Protein AF-Q080W9-F1 (afdb_monomer)

pLDDT: mean 74.71, std 29.45, range [20.45, 98.81]

Secondary structure (DSSP, 8-state):
----------PPPPP-TTSPPP-----------S--EEEEEEEEETTEEEEEEEEEEEETTEEEEEEEEEEE-SSS--EE--------------SPPHHHHHHHHHHHTS-HHHHHHHHHHHHTT--B-TTSPBPEEE-HHHHHHHTTTTTTTT-TTT--SS--GGG---GGGHHHHHHHHHHH-HHHHHHTEEETTTTEEGGGTTTTT-SSHHHHHHHHHH-HHHHHHHHHHHHHHTT-HHHHHHT-HHHHHHHHH-TTTTTTTHHHHHHHHHHHHHT-

Organism: Shewanella frigidimarina (strain NCIMB 400) (NCBI:txid318167)

Structure (mmCIF, N/CA/C/O backbone):
data_AF-Q080W9-F1
#
_entry.id   AF-Q080W9-F1
#
loop_
_atom_site.group_PDB
_atom_site.id
_atom_site.type_symbol
_atom_site.label_atom_id
_atom_site.label_alt_id
_atom_site.label_comp_id
_atom_site.label_asym_id
_atom_site.label_entity_id
_atom_site.label_seq_id
_atom_site.pdbx_PDB_ins_code
_atom_site.Cartn_x
_atom_site.Cartn_y
_atom_site.Cartn_z
_atom_site.occupancy
_atom_site.B_iso_or_equiv
_atom_site.auth_seq_id
_atom_site.auth_comp_id
_atom_site.auth_asym_id
_atom_site.auth_atom_id
_atom_site.pdbx_PDB_model_num
ATOM 1 N N . MET A 1 1 ? -20.114 45.597 -18.106 1.00 32.62 1 MET A N 1
ATOM 2 C CA . MET A 1 1 ? -19.121 44.917 -18.958 1.00 32.62 1 MET A CA 1
ATOM 3 C C . MET A 1 1 ? -17.751 45.400 -18.507 1.00 32.62 1 MET A C 1
ATOM 5 O O . MET A 1 1 ? -17.421 46.542 -18.768 1.00 32.62 1 MET A O 1
ATOM 9 N N . PHE A 1 2 ? -17.022 44.593 -17.737 1.00 20.45 2 PHE A N 1
ATOM 10 C CA . PHE A 1 2 ? -15.624 44.852 -17.384 1.00 20.45 2 PHE A CA 1
ATOM 11 C C . PHE A 1 2 ? -14.881 43.530 -17.542 1.00 20.45 2 PHE A C 1
ATOM 13 O O . PHE A 1 2 ? -15.225 42.544 -16.893 1.00 20.45 2 PHE A O 1
ATOM 20 N N . PHE A 1 3 ? -13.926 43.510 -18.466 1.00 22.70 3 PHE A N 1
ATOM 21 C CA . PHE A 1 3 ? -12.964 42.429 -18.626 1.00 22.70 3 PHE A CA 1
ATOM 22 C C . PHE A 1 3 ? -11.749 42.753 -17.758 1.00 22.70 3 PHE A C 1
ATOM 24 O O . PHE A 1 3 ? -11.217 43.856 -17.844 1.00 22.70 3 PHE A O 1
ATOM 31 N N . PHE A 1 4 ? -11.296 41.790 -16.962 1.00 22.86 4 PHE A N 1
ATOM 32 C CA . PHE A 1 4 ? -9.958 41.807 -16.377 1.00 22.86 4 PHE A CA 1
ATOM 33 C C . PHE A 1 4 ? -9.183 40.628 -16.963 1.00 22.86 4 PHE A C 1
ATOM 35 O O . PHE A 1 4 ? -9.613 39.481 -16.845 1.00 22.86 4 PHE A O 1
ATOM 42 N N . ALA A 1 5 ? -8.072 40.925 -17.635 1.00 27.02 5 ALA A N 1
ATOM 43 C CA . ALA A 1 5 ? -7.116 39.937 -18.114 1.00 27.02 5 ALA A CA 1
ATOM 44 C C . ALA A 1 5 ? -6.076 39.671 -17.017 1.00 27.02 5 ALA A C 1
ATOM 46 O O . ALA A 1 5 ? -5.536 40.608 -16.428 1.00 27.02 5 ALA A O 1
ATOM 47 N N . LEU A 1 6 ? -5.798 38.397 -16.744 1.00 27.08 6 LEU A N 1
ATOM 48 C CA . LEU A 1 6 ? -4.687 37.980 -15.896 1.00 27.08 6 LEU A CA 1
ATOM 49 C C . LEU A 1 6 ? -3.407 38.026 -16.743 1.00 27.08 6 LEU A C 1
ATOM 51 O O . LEU A 1 6 ? -3.250 37.226 -17.663 1.00 27.08 6 LEU A O 1
ATOM 55 N N . PHE A 1 7 ? -2.505 38.963 -16.455 1.00 26.45 7 PHE A N 1
ATOM 56 C CA . PHE A 1 7 ? -1.163 38.965 -17.037 1.00 26.45 7 PHE A CA 1
ATOM 57 C C . PHE A 1 7 ? -0.255 38.069 -16.193 1.00 26.45 7 PHE A C 1
ATOM 59 O O . PHE A 1 7 ? 0.025 38.376 -15.036 1.00 26.45 7 PHE A O 1
ATOM 66 N N . VAL A 1 8 ? 0.213 36.964 -16.772 1.00 30.38 8 VAL A N 1
ATOM 67 C CA . VAL A 1 8 ? 1.325 36.186 -16.213 1.00 30.38 8 VAL A CA 1
ATOM 68 C C . VAL A 1 8 ? 2.610 36.904 -16.615 1.00 30.38 8 VAL A C 1
ATOM 70 O O . VAL A 1 8 ? 2.965 36.932 -17.792 1.00 30.38 8 VAL A O 1
ATOM 73 N N . ILE A 1 9 ? 3.281 37.542 -15.657 1.00 27.34 9 ILE A N 1
ATOM 74 C CA . ILE A 1 9 ? 4.570 38.197 -15.899 1.00 27.34 9 ILE A CA 1
ATOM 75 C C . ILE A 1 9 ? 5.667 37.155 -15.684 1.00 27.34 9 ILE A C 1
ATOM 77 O O . ILE A 1 9 ? 5.987 36.814 -14.548 1.00 27.34 9 ILE A O 1
ATOM 81 N N . PHE A 1 10 ? 6.264 36.670 -16.770 1.00 30.05 10 PHE A N 1
ATOM 82 C CA . PHE A 1 10 ? 7.508 35.909 -16.705 1.00 30.05 10 PHE A CA 1
ATOM 83 C C . PHE A 1 10 ? 8.660 36.889 -16.488 1.00 30.05 10 PHE A C 1
ATOM 85 O O . PHE A 1 10 ? 8.965 37.694 -17.369 1.00 30.05 10 PHE A O 1
ATOM 92 N N . ARG A 1 11 ? 9.296 36.853 -15.314 1.00 26.61 11 ARG A N 1
ATOM 93 C CA . ARG A 1 11 ? 10.584 37.526 -15.126 1.00 26.61 11 ARG A CA 1
ATOM 94 C C . ARG A 1 11 ? 11.696 36.533 -15.460 1.00 26.61 11 ARG A C 1
ATOM 96 O O . ARG A 1 11 ? 11.784 35.514 -14.781 1.00 26.61 11 ARG A O 1
ATOM 103 N N . PRO A 1 12 ? 12.538 36.791 -16.472 1.00 29.45 12 PRO A N 1
ATOM 104 C CA . PRO A 1 12 ? 13.768 36.033 -16.621 1.00 29.45 12 PRO A CA 1
ATOM 105 C C . PRO A 1 12 ? 14.683 36.371 -15.437 1.00 29.45 12 PRO A C 1
ATOM 107 O O . PRO A 1 12 ? 15.045 37.534 -15.244 1.00 29.45 12 PRO A O 1
ATOM 110 N N . SER A 1 13 ? 15.039 35.373 -14.628 1.00 29.94 13 SER A N 1
ATOM 111 C CA . SER A 1 13 ? 16.185 35.504 -13.725 1.00 29.94 13 SER A CA 1
ATOM 112 C C . SER A 1 13 ? 17.468 35.543 -14.562 1.00 29.94 13 SER A C 1
ATOM 114 O O . SER A 1 13 ? 17.562 34.808 -15.550 1.00 29.94 13 SER A O 1
ATOM 116 N N . PRO A 1 14 ? 18.451 36.393 -14.215 1.00 30.56 14 PRO A N 1
ATOM 117 C CA . PRO A 1 14 ? 19.734 36.405 -14.897 1.00 30.56 14 PRO A CA 1
ATOM 118 C C . PRO A 1 14 ? 20.411 35.041 -14.737 1.00 30.56 14 PRO A C 1
ATOM 120 O O . PRO A 1 14 ? 20.492 34.484 -13.644 1.00 30.56 14 PRO A O 1
ATOM 123 N N . VAL A 1 15 ? 20.841 34.514 -15.878 1.00 38.56 15 VAL A N 1
ATOM 124 C CA . VAL A 1 15 ? 21.474 33.212 -16.062 1.00 38.56 15 VAL A CA 1
ATOM 125 C C . VAL A 1 15 ? 22.702 33.093 -15.157 1.00 38.56 15 VAL A C 1
ATOM 127 O O . VAL A 1 15 ? 23.668 33.833 -15.321 1.00 38.56 15 VAL A O 1
ATOM 130 N N . ILE A 1 16 ? 22.673 32.134 -14.234 1.00 31.70 16 ILE A N 1
ATOM 131 C CA . ILE A 1 16 ? 23.880 31.506 -13.700 1.00 31.70 16 ILE A CA 1
ATOM 132 C C . ILE A 1 16 ? 23.824 30.065 -14.207 1.00 31.70 16 ILE A C 1
ATOM 134 O O . ILE A 1 16 ? 22.902 29.317 -13.887 1.00 31.70 16 ILE A O 1
ATOM 138 N N . GLU A 1 17 ? 24.757 29.718 -15.090 1.00 37.22 17 GLU A N 1
ATOM 139 C CA . GLU A 1 17 ? 24.873 28.397 -15.704 1.00 37.22 17 GLU A CA 1
ATOM 140 C C . GLU A 1 17 ? 25.161 27.342 -14.625 1.00 37.22 17 GLU A C 1
ATOM 142 O O . GLU A 1 17 ? 26.288 27.241 -14.147 1.00 37.22 17 GLU A O 1
ATOM 147 N N . SER A 1 18 ? 24.139 26.594 -14.191 1.00 33.53 18 SER A N 1
ATOM 148 C CA . SER A 1 18 ? 24.253 25.201 -13.690 1.00 33.53 18 SER A CA 1
ATOM 149 C C . SER A 1 18 ? 22.956 24.581 -13.139 1.00 33.53 18 SER A C 1
ATOM 151 O O . SER A 1 18 ? 22.986 23.407 -12.781 1.00 33.53 18 SER A O 1
ATOM 153 N N . GLU A 1 19 ? 21.801 25.259 -13.136 1.00 28.78 19 GLU A N 1
ATOM 154 C CA . GLU A 1 19 ? 20.529 24.640 -12.709 1.00 28.78 19 GLU A CA 1
ATOM 155 C C . GLU A 1 19 ? 19.414 24.735 -13.770 1.00 28.78 19 GLU A C 1
ATOM 157 O O . GLU A 1 19 ? 19.353 25.719 -14.514 1.00 28.78 19 GLU A O 1
ATOM 162 N N . PRO A 1 20 ? 18.515 23.730 -13.877 1.00 29.44 20 PRO A N 1
ATOM 163 C CA . PRO A 1 20 ? 17.347 23.819 -14.749 1.00 29.44 20 PRO A CA 1
ATOM 164 C C . PRO A 1 20 ? 16.387 24.928 -14.270 1.00 29.44 20 PRO A C 1
ATOM 166 O O . PRO A 1 20 ? 16.269 25.165 -13.068 1.00 29.44 20 PRO A O 1
ATOM 169 N N . PRO A 1 21 ? 15.666 25.607 -15.183 1.00 31.03 21 PRO A N 1
ATOM 170 C CA . PRO A 1 21 ? 14.831 26.753 -14.834 1.00 31.03 21 PRO A CA 1
ATOM 171 C C . PRO A 1 21 ? 13.683 26.355 -13.896 1.00 31.03 21 PRO A C 1
ATOM 173 O O . PRO A 1 21 ? 12.840 25.524 -14.237 1.00 31.03 21 PRO A O 1
ATOM 176 N N . PHE A 1 22 ? 13.629 26.992 -12.727 1.00 29.52 22 PHE A N 1
ATOM 177 C CA . PHE A 1 22 ? 12.528 26.881 -11.773 1.00 29.52 22 PHE A CA 1
ATOM 178 C C . PHE A 1 22 ? 11.423 27.887 -12.142 1.00 29.52 22 PHE A C 1
ATOM 180 O O . PHE A 1 22 ? 11.700 29.069 -12.345 1.00 29.52 22 PHE A O 1
ATOM 187 N N . ILE A 1 23 ? 10.170 27.433 -12.246 1.00 31.73 23 ILE A N 1
ATOM 188 C CA . ILE A 1 23 ? 9.005 28.297 -12.502 1.00 31.73 23 ILE A CA 1
ATOM 189 C C . ILE A 1 23 ? 8.258 28.482 -11.182 1.00 31.73 23 ILE A C 1
ATOM 191 O O . ILE A 1 23 ? 7.648 27.542 -10.676 1.00 31.73 23 ILE A O 1
ATOM 195 N N . GLU A 1 24 ? 8.285 29.695 -10.634 1.00 28.34 24 GLU A N 1
ATOM 196 C CA . GLU A 1 24 ? 7.519 30.048 -9.439 1.00 28.34 24 GLU A CA 1
ATOM 197 C C . GLU A 1 24 ? 6.148 30.623 -9.846 1.00 28.34 24 GLU A C 1
ATOM 199 O O . GLU A 1 24 ? 6.057 31.621 -10.562 1.00 28.34 24 GLU A O 1
ATOM 204 N N . LEU A 1 25 ? 5.063 29.968 -9.422 1.00 29.70 25 LEU A N 1
ATOM 205 C CA . LEU A 1 25 ? 3.678 30.390 -9.662 1.00 29.70 25 LEU A CA 1
ATOM 206 C C . LEU A 1 25 ? 3.105 30.980 -8.368 1.00 29.70 25 LEU A C 1
ATOM 208 O O . LEU A 1 25 ? 2.808 30.236 -7.437 1.00 29.70 25 LEU A O 1
ATOM 212 N N . SER A 1 26 ? 2.898 32.300 -8.310 1.00 26.34 26 SER A N 1
ATOM 213 C CA . SER A 1 26 ? 2.108 32.923 -7.238 1.00 26.34 26 SER A CA 1
ATOM 214 C C . SER A 1 26 ? 0.674 33.179 -7.717 1.00 26.34 26 SER A C 1
ATOM 216 O O . SER A 1 26 ? 0.442 33.685 -8.816 1.00 26.34 26 SER A O 1
ATOM 218 N N . MET A 1 27 ? -0.317 32.787 -6.910 1.00 31.02 27 MET A N 1
ATOM 219 C CA . MET A 1 27 ? -1.739 32.979 -7.209 1.00 31.02 27 MET A CA 1
ATOM 220 C C . MET A 1 27 ? -2.378 33.879 -6.148 1.00 31.02 27 MET A C 1
ATOM 222 O O . MET A 1 27 ? -2.398 33.533 -4.971 1.00 31.02 27 MET A O 1
ATOM 226 N N . ALA A 1 28 ? -2.965 35.002 -6.567 1.00 25.62 28 ALA A N 1
ATOM 227 C CA . ALA A 1 28 ? -3.924 35.757 -5.762 1.00 25.62 28 ALA A CA 1
ATOM 228 C C . ALA 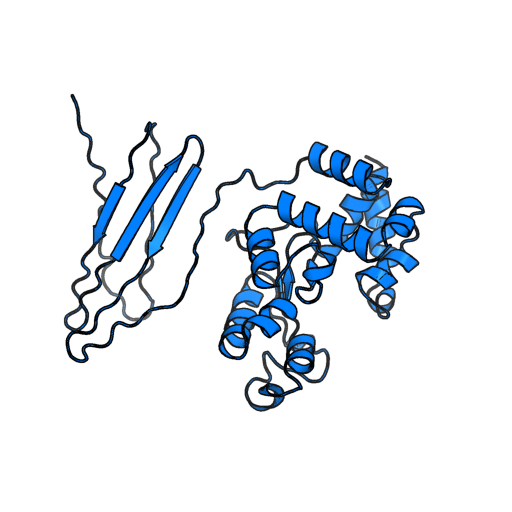A 1 28 ? -5.343 35.379 -6.219 1.00 25.62 28 ALA A C 1
ATOM 230 O O . ALA A 1 28 ? -5.730 35.649 -7.357 1.00 25.62 28 ALA A O 1
ATOM 231 N N . ALA A 1 29 ? -6.112 34.707 -5.360 1.00 29.33 29 ALA A N 1
ATOM 232 C CA . ALA A 1 29 ? -7.440 34.208 -5.707 1.00 29.33 29 ALA A CA 1
ATOM 233 C C . ALA A 1 29 ? -8.523 35.277 -5.487 1.00 29.33 29 ALA A C 1
ATOM 235 O O . ALA A 1 29 ? -8.700 35.764 -4.375 1.00 29.33 29 ALA A O 1
ATOM 236 N N . ASN A 1 30 ? -9.311 35.581 -6.523 1.00 28.72 30 ASN A N 1
ATOM 237 C CA . ASN A 1 30 ? -10.618 36.223 -6.371 1.00 28.72 30 ASN A CA 1
ATOM 238 C C . ASN A 1 30 ? -11.660 35.579 -7.305 1.00 28.72 30 ASN A C 1
ATOM 240 O O . ASN A 1 30 ? -11.352 35.155 -8.417 1.00 28.72 30 ASN A O 1
ATOM 244 N N . LYS A 1 31 ? -12.892 35.456 -6.789 1.00 31.83 31 LYS A N 1
ATOM 245 C CA . LYS A 1 31 ? -14.015 34.639 -7.298 1.00 31.83 31 LYS A CA 1
ATOM 246 C C . LYS A 1 31 ? -14.262 34.759 -8.813 1.00 31.83 31 LYS A C 1
ATOM 248 O O . LYS A 1 31 ? -14.654 35.819 -9.291 1.00 31.83 31 LYS A O 1
ATOM 253 N N . LEU A 1 32 ? -14.220 33.627 -9.524 1.00 32.16 32 LEU A N 1
ATOM 254 C CA . LEU A 1 32 ? -14.713 33.477 -10.901 1.00 32.16 32 LEU A CA 1
ATOM 255 C C . LEU A 1 32 ? -15.780 32.371 -10.993 1.00 32.16 32 LEU A C 1
ATOM 257 O O . LEU A 1 32 ? -15.648 31.298 -10.405 1.00 32.16 32 LEU A O 1
ATOM 261 N N . LYS A 1 33 ? -16.856 32.630 -11.750 1.00 32.19 33 LYS A N 1
ATOM 262 C CA . LYS A 1 33 ? -17.873 31.643 -12.154 1.00 32.19 33 LYS A CA 1
ATOM 263 C C . LYS A 1 33 ? -17.671 31.327 -13.641 1.00 32.19 33 LYS A C 1
ATOM 265 O O . LYS A 1 33 ? -17.975 32.175 -14.465 1.00 32.19 33 LYS A O 1
ATOM 270 N N . ARG A 1 34 ? -17.237 30.090 -13.925 1.00 35.59 34 ARG A N 1
ATOM 271 C CA . ARG A 1 34 ? -17.163 29.413 -15.241 1.00 35.59 34 ARG A CA 1
ATOM 272 C C . ARG A 1 34 ? -16.439 30.185 -16.357 1.00 35.59 34 ARG A C 1
ATOM 274 O O . ARG A 1 34 ? -17.067 30.956 -17.070 1.00 35.59 34 ARG A O 1
ATOM 281 N N . SER A 1 35 ? -15.180 29.818 -16.597 1.00 32.94 35 SER A N 1
ATOM 282 C CA . SER A 1 35 ? -14.465 30.101 -17.850 1.00 32.94 35 SER A CA 1
ATOM 283 C C . SER A 1 35 ? -13.432 28.998 -18.102 1.00 32.94 35 SER A C 1
ATOM 285 O O . SER A 1 35 ? -12.759 28.584 -17.164 1.00 32.94 35 SER A O 1
ATOM 287 N N . VAL A 1 36 ? -13.299 28.526 -19.342 1.00 32.66 36 VAL A N 1
ATOM 288 C CA . VAL A 1 36 ? -12.120 27.769 -19.799 1.00 32.66 36 VAL A CA 1
ATOM 289 C C . VAL A 1 36 ? -11.107 28.805 -20.286 1.00 32.66 36 VAL A C 1
ATOM 291 O O . VAL A 1 36 ? -11.468 29.656 -21.097 1.00 32.66 36 VAL A O 1
ATOM 294 N N . LEU A 1 37 ? -9.874 28.776 -19.774 1.00 33.12 37 LEU A N 1
ATOM 295 C CA . LEU A 1 37 ? -8.793 29.665 -20.215 1.00 33.12 37 LEU A CA 1
ATOM 296 C C . LEU A 1 37 ? -7.794 28.849 -21.044 1.00 33.12 37 LEU A C 1
ATOM 298 O O . LEU A 1 37 ? -7.271 27.847 -20.557 1.00 33.12 37 LEU A O 1
ATOM 302 N N . CYS A 1 38 ? -7.552 29.276 -22.283 1.00 31.47 38 CYS A N 1
ATOM 303 C CA . CYS A 1 38 ? -6.540 28.708 -23.172 1.00 31.47 38 CYS A CA 1
ATOM 304 C C . CYS A 1 38 ? -5.322 29.643 -23.148 1.00 31.47 38 CYS A C 1
ATOM 306 O O . CYS A 1 38 ? -5.470 30.826 -23.459 1.00 31.47 38 CYS A O 1
ATOM 308 N N . ILE A 1 39 ? -4.148 29.154 -22.738 1.00 34.78 39 ILE A N 1
ATOM 309 C CA . ILE A 1 39 ? -2.910 29.950 -22.704 1.00 34.78 39 ILE A CA 1
ATOM 310 C C . ILE A 1 39 ? -1.965 29.405 -23.776 1.00 34.78 39 ILE A C 1
ATOM 312 O O . ILE A 1 39 ? -1.529 28.262 -23.675 1.00 34.78 39 ILE A O 1
ATOM 316 N N . ASN A 1 40 ? -1.639 30.229 -24.776 1.00 34.09 40 ASN A N 1
ATOM 317 C CA . ASN A 1 40 ? -0.578 29.948 -25.745 1.00 34.09 40 ASN A CA 1
ATOM 318 C C . ASN A 1 40 ? 0.732 30.556 -25.228 1.00 34.09 40 ASN A C 1
ATOM 320 O O . ASN A 1 40 ? 0.820 31.773 -25.069 1.00 34.09 40 ASN A O 1
ATOM 324 N N . GLY A 1 41 ? 1.743 29.725 -24.972 1.00 38.28 41 GLY A N 1
ATOM 325 C CA . GLY A 1 41 ? 3.106 30.171 -24.677 1.00 38.28 41 GLY A CA 1
ATOM 326 C C . GLY A 1 41 ? 4.063 29.709 -25.771 1.00 38.28 41 GLY A C 1
ATOM 327 O O . GLY A 1 41 ? 4.105 28.515 -26.061 1.00 38.28 41 GLY A O 1
ATOM 328 N N . VAL A 1 42 ? 4.815 30.642 -26.359 1.00 32.69 42 VAL A N 1
ATOM 329 C CA . VAL A 1 42 ? 5.936 30.362 -27.272 1.00 32.69 42 VAL A CA 1
ATOM 330 C C . VAL A 1 42 ? 7.225 30.622 -26.498 1.00 32.69 42 VAL A C 1
ATOM 332 O O . VAL A 1 42 ? 7.418 31.728 -25.992 1.00 32.69 42 VAL A O 1
ATOM 335 N N . THR A 1 43 ? 8.105 29.627 -26.376 1.00 37.03 43 THR A N 1
ATOM 336 C CA . THR A 1 43 ? 9.461 29.834 -25.839 1.00 37.03 43 THR A CA 1
ATOM 337 C C . THR A 1 43 ? 10.449 29.908 -26.993 1.00 37.03 43 THR A C 1
ATOM 339 O O . THR A 1 43 ? 10.529 28.970 -27.780 1.00 37.03 43 THR A O 1
ATOM 342 N N . ASN A 1 44 ? 11.196 31.007 -27.080 1.00 33.28 44 ASN A N 1
ATOM 343 C CA . ASN A 1 44 ? 12.165 31.254 -28.144 1.00 33.28 44 ASN A CA 1
ATOM 344 C C . ASN A 1 44 ? 13.473 30.502 -27.851 1.00 33.28 44 ASN A C 1
ATOM 346 O O . ASN A 1 44 ? 14.370 31.042 -27.207 1.00 33.28 44 ASN A O 1
ATOM 350 N N . ASP A 1 45 ? 13.576 29.260 -28.318 1.00 36.94 45 ASP A N 1
ATOM 351 C CA . ASP A 1 45 ? 14.839 28.525 -28.379 1.00 36.94 45 ASP A CA 1
ATOM 352 C C . ASP A 1 45 ? 15.083 28.151 -29.841 1.00 36.94 45 ASP A C 1
ATOM 354 O O . ASP A 1 45 ? 14.248 27.499 -30.467 1.00 36.94 45 ASP A O 1
ATOM 358 N N . ARG A 1 46 ? 16.198 28.610 -30.424 1.00 36.66 46 ARG A N 1
ATOM 359 C CA . ARG A 1 46 ? 16.412 28.684 -31.888 1.00 36.66 46 ARG A CA 1
ATOM 360 C C . ARG A 1 46 ? 16.432 27.335 -32.628 1.00 36.66 46 ARG A C 1
ATOM 362 O O . ARG A 1 46 ? 16.705 27.325 -33.825 1.00 36.66 46 ARG A O 1
ATOM 369 N N . HIS A 1 47 ? 16.177 26.213 -31.957 1.00 37.31 47 HIS A N 1
ATOM 370 C CA . HIS A 1 47 ? 16.120 24.869 -32.546 1.00 37.31 47 HIS A CA 1
ATOM 371 C C . HIS A 1 47 ? 14.797 24.116 -32.272 1.00 37.31 47 HIS A C 1
ATOM 373 O O . HIS A 1 47 ? 14.607 23.031 -32.813 1.00 37.31 47 HIS A O 1
ATOM 379 N N . PHE A 1 48 ? 13.858 24.668 -31.486 1.00 33.75 48 PHE A N 1
ATOM 380 C CA . PHE A 1 48 ? 12.567 24.026 -31.189 1.00 33.75 48 PHE A CA 1
ATOM 381 C C . PHE A 1 48 ? 11.438 25.052 -31.004 1.00 33.75 48 PHE A C 1
ATOM 383 O O . PHE A 1 48 ? 11.432 25.791 -30.022 1.00 33.75 48 PHE A O 1
ATOM 390 N N . ASP A 1 49 ? 10.414 25.014 -31.863 1.00 38.50 49 ASP A N 1
ATOM 391 C CA . ASP A 1 49 ? 9.139 25.692 -31.593 1.00 38.50 49 ASP A CA 1
ATOM 392 C C . ASP A 1 49 ? 8.326 24.854 -30.591 1.00 38.50 49 ASP A C 1
ATOM 394 O O . ASP A 1 49 ? 7.684 23.856 -30.936 1.00 38.50 49 ASP A O 1
ATOM 398 N N . LYS A 1 50 ? 8.366 25.229 -29.308 1.00 40.62 50 LYS A N 1
ATOM 399 C CA . LYS A 1 50 ? 7.502 24.632 -28.278 1.00 40.62 50 LYS A CA 1
ATOM 400 C C . LYS A 1 50 ? 6.170 25.376 -28.269 1.00 40.62 50 LYS A C 1
ATOM 402 O O . LYS A 1 50 ? 6.104 26.512 -27.810 1.00 40.62 50 LYS A O 1
ATOM 407 N N . THR A 1 51 ? 5.105 24.729 -28.741 1.00 37.81 51 THR A N 1
ATOM 408 C CA . THR A 1 51 ? 3.732 25.200 -28.501 1.00 37.81 51 THR A CA 1
ATOM 409 C C . THR A 1 51 ? 3.164 24.428 -27.312 1.00 37.81 51 THR A C 1
ATOM 411 O O . THR A 1 51 ? 2.789 23.263 -27.437 1.00 37.81 51 THR A O 1
ATOM 414 N N . CYS A 1 52 ? 3.125 25.055 -26.136 1.00 39.31 52 CYS A N 1
ATOM 415 C CA . CYS A 1 52 ? 2.467 24.479 -24.962 1.00 39.31 52 CYS A CA 1
ATOM 416 C C . CYS A 1 52 ? 0.966 24.778 -25.009 1.00 39.31 52 CYS A C 1
ATOM 418 O O . CYS A 1 52 ? 0.583 25.946 -24.982 1.00 39.31 52 CYS A O 1
ATOM 420 N N . PHE A 1 53 ? 0.125 23.740 -25.000 1.00 37.34 53 PHE A N 1
ATOM 421 C CA . PHE A 1 53 ? -1.306 23.889 -24.740 1.00 37.34 53 PHE A CA 1
ATOM 422 C C . PHE A 1 53 ? -1.588 23.509 -23.283 1.00 37.34 53 PHE A C 1
ATOM 424 O O . PHE A 1 53 ? -1.543 22.336 -22.908 1.00 37.34 53 PHE A O 1
ATOM 431 N N . ALA A 1 54 ? -1.884 24.509 -22.453 1.00 37.38 54 ALA A N 1
ATOM 432 C CA . ALA A 1 54 ? -2.402 24.295 -21.106 1.00 37.38 54 ALA A CA 1
ATOM 433 C C . ALA A 1 54 ? -3.912 24.563 -21.096 1.00 37.38 54 ALA A C 1
ATOM 435 O O . ALA A 1 54 ? -4.355 25.662 -21.437 1.00 37.38 54 ALA A O 1
ATOM 436 N N . PHE A 1 55 ? -4.701 23.566 -20.693 1.00 34.44 55 PHE A N 1
ATOM 437 C CA . PHE A 1 55 ? -6.138 23.717 -20.472 1.00 34.44 55 PHE A CA 1
ATOM 438 C C . PHE A 1 55 ? -6.397 23.871 -18.969 1.00 34.44 55 PHE A C 1
ATOM 440 O O . PHE A 1 55 ? -6.094 22.969 -18.185 1.00 34.44 55 PHE A O 1
ATOM 447 N N . MET A 1 56 ? -6.979 25.005 -18.562 1.00 35.81 56 MET A N 1
ATOM 448 C CA . MET A 1 56 ? -7.549 25.181 -17.220 1.00 35.81 56 MET A CA 1
ATOM 449 C C . MET A 1 56 ? -9.065 25.009 -17.273 1.00 35.81 56 MET A C 1
ATOM 451 O O . MET A 1 56 ? -9.761 25.793 -17.923 1.00 35.81 56 MET A O 1
ATOM 455 N N . ALA A 1 57 ? -9.582 24.011 -16.556 1.00 33.50 57 ALA A N 1
ATOM 456 C CA . ALA A 1 57 ? -11.015 23.828 -16.351 1.00 33.50 57 ALA A CA 1
ATOM 457 C C . ALA A 1 57 ? -11.397 24.223 -14.915 1.00 33.50 57 ALA A C 1
ATOM 459 O O . ALA A 1 57 ? -10.818 23.724 -13.951 1.00 33.50 57 ALA A O 1
ATOM 460 N N . PHE A 1 58 ? -12.394 25.105 -14.776 1.00 33.31 58 PHE A N 1
ATOM 461 C CA . PHE A 1 58 ? -12.963 25.508 -13.486 1.00 33.31 58 PHE A CA 1
ATOM 462 C C . PHE A 1 58 ? -14.347 24.877 -13.294 1.00 33.31 58 PHE A C 1
ATOM 464 O O . PHE A 1 58 ? -15.332 25.311 -13.899 1.00 33.31 58 PHE A O 1
ATOM 471 N N . THR A 1 59 ? -14.456 23.896 -12.400 1.00 32.31 59 THR A N 1
ATOM 472 C CA . THR A 1 59 ? -15.748 23.456 -11.847 1.00 32.31 59 THR A CA 1
ATOM 473 C C . THR A 1 59 ? -15.895 23.996 -10.429 1.00 32.31 59 THR A C 1
ATOM 475 O O . THR A 1 59 ? -14.894 24.159 -9.740 1.00 32.31 59 THR A O 1
ATOM 478 N N . ARG A 1 60 ? -17.125 24.320 -9.991 1.00 30.86 60 ARG A N 1
ATOM 479 C CA . ARG A 1 60 ? -17.394 24.898 -8.656 1.00 30.86 60 ARG A CA 1
ATOM 480 C C . ARG A 1 60 ? -16.667 24.086 -7.572 1.00 30.86 60 ARG A C 1
ATOM 482 O O . ARG A 1 60 ? -17.100 22.982 -7.272 1.00 30.86 60 ARG A O 1
ATOM 489 N N . GLY A 1 61 ? -15.591 24.647 -7.023 1.00 33.31 61 GLY A N 1
ATOM 490 C CA . GLY A 1 61 ? -14.803 24.060 -5.939 1.00 33.31 61 GLY A CA 1
ATOM 491 C C . GLY A 1 61 ? -13.321 23.854 -6.251 1.00 33.31 61 GLY A C 1
ATOM 492 O O . GLY A 1 61 ? -12.519 24.142 -5.378 1.00 33.31 61 GLY A O 1
ATOM 493 N N . ASN A 1 62 ? -12.934 23.453 -7.471 1.00 35.75 62 ASN A N 1
ATOM 494 C CA . ASN A 1 62 ? -11.584 22.922 -7.732 1.00 35.75 62 ASN A CA 1
ATOM 495 C C . ASN A 1 62 ? -10.961 23.455 -9.035 1.00 35.75 62 ASN A C 1
ATOM 497 O O . ASN A 1 62 ? -11.655 23.602 -10.046 1.00 35.75 62 ASN A O 1
ATOM 501 N N . ILE A 1 63 ? -9.646 23.709 -9.007 1.00 36.81 63 ILE A N 1
ATOM 502 C CA . ILE A 1 63 ? -8.815 24.052 -10.173 1.00 36.81 63 ILE A CA 1
ATOM 503 C C . ILE A 1 63 ? -8.139 22.767 -10.659 1.00 36.81 63 ILE A C 1
ATOM 505 O O . ILE A 1 63 ? -7.429 22.125 -9.892 1.00 36.81 63 ILE A O 1
ATOM 509 N N . CYS A 1 64 ? -8.345 22.394 -11.922 1.00 35.03 64 CYS A N 1
ATOM 510 C CA . CYS A 1 64 ? -7.599 21.318 -12.575 1.00 35.03 64 CYS A CA 1
ATOM 511 C C . CYS A 1 64 ? -6.752 21.915 -13.704 1.00 35.03 64 CYS A C 1
ATOM 513 O O . CYS A 1 64 ? -7.288 22.584 -14.594 1.00 35.03 64 CYS A O 1
ATOM 515 N N . LEU A 1 65 ? -5.439 21.672 -13.665 1.00 36.91 65 LEU A N 1
ATOM 516 C CA . LEU A 1 65 ? -4.501 22.040 -14.724 1.00 36.91 65 LEU A CA 1
ATOM 517 C C . LEU A 1 65 ? -4.134 20.777 -15.506 1.00 36.91 65 LEU A C 1
ATOM 519 O O . LEU A 1 65 ? -3.567 19.855 -14.931 1.00 36.91 65 LEU A O 1
ATOM 523 N N . ALA A 1 66 ? -4.445 20.735 -16.800 1.00 36.59 66 ALA A N 1
ATOM 524 C CA . ALA A 1 66 ? -3.921 19.719 -17.709 1.00 36.59 66 ALA A CA 1
ATOM 525 C C . ALA A 1 66 ? -2.898 20.384 -18.640 1.00 36.59 66 ALA A C 1
ATOM 527 O O . ALA A 1 66 ? -3.248 21.297 -19.392 1.00 36.59 66 ALA A O 1
ATOM 528 N N . ILE A 1 67 ? -1.637 19.948 -18.580 1.00 40.78 67 ILE A N 1
ATOM 529 C CA . ILE A 1 67 ? -0.572 20.400 -19.486 1.00 40.78 67 ILE A CA 1
ATOM 530 C C . ILE A 1 67 ? -0.322 19.284 -20.500 1.00 40.78 67 ILE A C 1
ATOM 532 O O . ILE A 1 67 ? 0.182 18.227 -20.131 1.00 40.78 67 ILE A O 1
ATOM 536 N N . ASN A 1 68 ? -0.651 19.520 -21.771 1.00 37.81 68 ASN A N 1
ATOM 537 C CA . ASN A 1 68 ? -0.186 18.683 -22.876 1.00 37.81 68 ASN A CA 1
ATOM 538 C C . ASN A 1 68 ? 0.985 19.401 -23.559 1.00 37.81 68 ASN A C 1
ATOM 540 O O . ASN A 1 68 ? 0.817 20.469 -24.151 1.00 37.81 68 ASN A O 1
ATOM 544 N N . LEU A 1 69 ? 2.179 18.815 -23.473 1.00 37.06 69 LEU A N 1
ATOM 545 C CA . LEU A 1 69 ? 3.366 19.275 -24.194 1.00 37.06 69 LEU A CA 1
ATOM 546 C C . LEU A 1 69 ? 3.432 18.552 -25.544 1.00 37.06 69 LEU A C 1
ATOM 548 O O . LEU A 1 69 ? 3.708 17.357 -25.589 1.00 37.06 69 LEU A O 1
ATOM 552 N N . ILE A 1 70 ? 3.185 19.273 -26.640 1.00 37.53 70 ILE A N 1
ATOM 553 C CA . ILE A 1 70 ? 3.424 18.780 -28.003 1.00 37.53 70 ILE A CA 1
ATOM 554 C C . ILE A 1 70 ? 4.684 19.475 -28.519 1.00 37.53 70 ILE A C 1
ATOM 556 O O . ILE A 1 70 ? 4.700 20.694 -28.685 1.00 37.53 70 ILE A O 1
ATOM 560 N N . THR A 1 71 ? 5.745 18.713 -28.779 1.00 36.62 71 THR A N 1
ATOM 561 C CA . THR A 1 71 ? 6.959 19.219 -29.431 1.00 36.62 71 THR A CA 1
ATOM 562 C C . THR A 1 71 ? 6.986 18.766 -30.890 1.00 36.62 71 THR A C 1
ATOM 564 O O . THR A 1 71 ? 6.821 17.585 -31.198 1.00 36.62 71 THR A O 1
ATOM 567 N N . LYS A 1 72 ? 7.181 19.712 -31.817 1.00 34.62 72 LYS A N 1
ATOM 568 C CA . LYS A 1 72 ? 7.345 19.434 -33.250 1.00 34.62 72 LYS A CA 1
ATOM 569 C C . LYS A 1 72 ? 8.766 19.831 -33.655 1.00 34.62 72 LYS A C 1
ATOM 571 O O . LYS A 1 72 ? 9.146 20.984 -33.492 1.00 34.62 72 LYS A O 1
ATOM 576 N N . CYS A 1 73 ? 9.561 18.873 -34.131 1.00 29.75 73 CYS A N 1
ATOM 577 C CA . CYS A 1 73 ? 10.884 19.146 -34.697 1.00 29.75 73 CYS A CA 1
ATOM 578 C C . CYS A 1 73 ? 10.712 19.551 -36.169 1.00 29.75 73 CYS A C 1
ATOM 580 O O . CYS A 1 73 ? 9.983 18.884 -36.901 1.00 29.75 73 CYS A O 1
ATOM 582 N N . HIS A 1 74 ? 11.332 20.651 -36.605 1.00 35.88 74 HIS A N 1
ATOM 583 C CA . HIS A 1 74 ? 11.172 21.164 -37.973 1.00 35.88 74 HIS A CA 1
ATOM 584 C C . HIS A 1 74 ? 12.087 20.480 -39.006 1.00 35.88 74 HIS A C 1
ATOM 586 O O . HIS A 1 74 ? 11.808 20.566 -40.199 1.00 35.88 74 HIS A O 1
ATOM 592 N N . GLU A 1 75 ? 13.129 19.764 -38.574 1.00 35.75 75 GLU A N 1
ATOM 593 C CA . GLU A 1 75 ? 14.088 19.101 -39.479 1.00 35.75 75 GLU A CA 1
ATOM 594 C C . GLU A 1 75 ? 13.738 17.642 -39.794 1.00 35.75 75 GLU A C 1
ATOM 596 O O . GLU A 1 75 ? 14.115 17.115 -40.836 1.00 35.75 75 GLU A O 1
ATOM 601 N N . CYS A 1 76 ? 12.965 16.987 -38.931 1.00 32.44 76 CYS A N 1
ATOM 602 C CA . CYS A 1 76 ? 12.469 15.637 -39.147 1.00 32.44 76 CYS A CA 1
ATOM 603 C C . CYS A 1 76 ? 10.962 15.688 -38.925 1.00 32.44 76 CYS A C 1
ATOM 605 O O . CYS A 1 76 ? 10.525 16.003 -37.822 1.00 32.44 76 CYS A O 1
ATOM 607 N N . SER A 1 77 ? 10.145 15.412 -39.944 1.00 31.12 77 SER A N 1
ATOM 608 C CA . SER A 1 77 ? 8.672 15.486 -39.874 1.00 31.12 77 SER A CA 1
ATOM 609 C C . SER A 1 77 ? 8.015 14.483 -38.899 1.00 31.12 77 SER A C 1
ATOM 611 O O . SER A 1 77 ? 6.828 14.184 -39.013 1.00 31.12 77 SER A O 1
ATOM 613 N N . SER A 1 78 ? 8.762 13.959 -37.929 1.00 29.52 78 SER A N 1
ATOM 614 C CA . SER A 1 78 ? 8.293 13.129 -36.829 1.00 29.52 78 SER A CA 1
ATOM 615 C C . SER A 1 78 ? 7.614 13.975 -35.746 1.00 29.52 78 SER A C 1
ATOM 617 O O . SER A 1 78 ? 8.233 14.833 -35.113 1.00 29.52 78 SER A O 1
ATOM 619 N N . VAL A 1 79 ? 6.337 13.689 -35.492 1.00 34.88 79 VAL A N 1
ATOM 620 C CA . VAL A 1 79 ? 5.643 14.109 -34.269 1.00 34.88 79 VAL A CA 1
ATOM 621 C C . VAL A 1 79 ? 6.143 13.218 -33.135 1.00 34.88 79 VAL A C 1
ATOM 623 O O . VAL A 1 79 ? 5.888 12.014 -33.143 1.00 34.88 79 VAL A O 1
ATOM 626 N N . PHE A 1 80 ? 6.846 13.790 -32.158 1.00 34.03 80 PHE A N 1
ATOM 627 C CA . PHE A 1 80 ? 7.155 13.069 -30.928 1.00 34.03 80 PHE A CA 1
ATOM 628 C C . PHE A 1 80 ? 5.921 13.113 -30.034 1.00 34.03 80 PHE A C 1
ATOM 630 O O . PHE A 1 80 ? 5.590 14.134 -29.435 1.00 34.03 80 PHE A O 1
ATOM 637 N N . ASN A 1 81 ? 5.207 11.993 -29.975 1.00 32.97 81 ASN A N 1
ATOM 638 C CA . ASN A 1 81 ? 4.165 11.796 -28.985 1.00 32.97 81 ASN A CA 1
ATOM 639 C C . ASN A 1 81 ? 4.871 11.499 -27.656 1.00 32.97 81 ASN A C 1
ATOM 641 O O . ASN A 1 81 ? 5.260 10.361 -27.399 1.00 32.97 81 ASN A O 1
ATOM 645 N N . LEU A 1 82 ? 5.124 12.532 -26.849 1.00 39.22 82 LEU A N 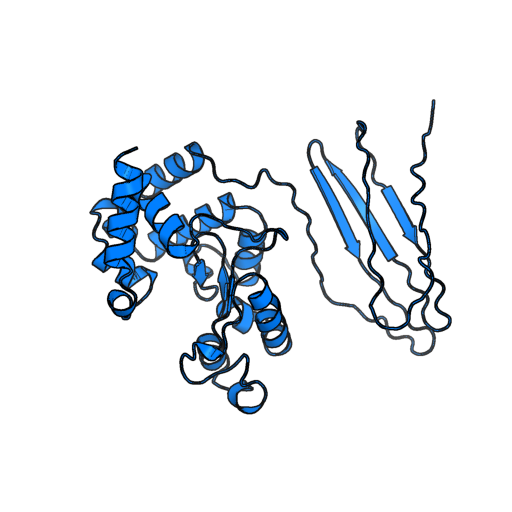1
ATOM 646 C CA . LEU A 1 82 ? 5.541 12.349 -25.461 1.00 39.22 82 LEU A CA 1
ATOM 647 C C . LEU A 1 82 ? 4.351 11.734 -24.724 1.00 39.22 82 LEU A C 1
ATOM 649 O O . LEU A 1 82 ? 3.446 12.425 -24.261 1.00 39.22 82 LEU A O 1
ATOM 653 N N . SER A 1 83 ? 4.315 10.405 -24.704 1.00 35.22 83 SER A N 1
ATOM 654 C CA . SER A 1 83 ? 3.269 9.622 -24.070 1.00 35.22 83 SER A CA 1
ATOM 655 C C . SER A 1 83 ? 3.087 10.047 -22.611 1.00 35.22 83 SER A C 1
ATOM 657 O O . SER A 1 83 ? 3.970 9.845 -21.783 1.00 35.22 83 SER A O 1
ATOM 659 N N . HIS A 1 84 ? 1.901 10.580 -22.315 1.00 37.88 84 HIS A N 1
ATOM 660 C CA . HIS A 1 84 ? 1.187 10.421 -21.047 1.00 37.88 84 HIS A CA 1
ATOM 661 C C . HIS A 1 84 ? 1.957 10.791 -19.761 1.00 37.88 84 HIS A C 1
ATOM 663 O O . HIS A 1 84 ? 2.075 9.980 -18.847 1.00 37.88 84 HIS A O 1
ATOM 669 N N . TYR A 1 85 ? 2.346 12.056 -19.598 1.00 38.00 85 TYR A N 1
ATOM 670 C CA . TYR A 1 85 ? 2.493 12.611 -18.245 1.00 38.00 85 TYR A CA 1
ATOM 671 C C . TYR A 1 85 ? 1.145 13.173 -17.779 1.00 38.00 85 TYR A C 1
ATOM 673 O O . TYR A 1 85 ? 0.829 14.346 -17.961 1.00 38.00 85 TYR A O 1
ATOM 681 N N . PHE A 1 86 ? 0.318 12.309 -17.186 1.00 38.03 86 PHE A N 1
ATOM 682 C CA . PHE A 1 86 ? -0.901 12.719 -16.487 1.00 38.03 86 PHE A CA 1
ATOM 683 C C . PHE A 1 86 ? -0.530 13.409 -15.167 1.00 38.03 86 PHE A C 1
ATOM 685 O O . PHE A 1 86 ? -0.472 12.772 -14.119 1.00 38.03 86 PHE A O 1
ATOM 692 N N . TYR A 1 87 ? -0.318 14.723 -15.190 1.00 36.19 87 TYR A N 1
ATOM 693 C CA . TYR A 1 87 ? -0.396 15.522 -13.967 1.00 36.19 87 TYR A CA 1
ATOM 694 C C . TYR A 1 87 ? -1.845 15.944 -13.763 1.00 36.19 87 TYR A C 1
ATOM 696 O O . TYR A 1 87 ? -2.277 16.992 -14.228 1.00 36.19 87 TYR A O 1
ATOM 704 N N . SER A 1 88 ? -2.620 15.094 -13.092 1.00 36.94 88 SER A N 1
ATOM 705 C CA . SER A 1 88 ? -3.919 15.514 -12.581 1.00 36.94 88 SER A CA 1
ATOM 706 C C . SER A 1 88 ? -3.715 16.119 -11.199 1.00 36.94 88 SER A C 1
ATOM 708 O O . SER A 1 88 ? -3.517 15.396 -10.225 1.00 36.94 88 SER A O 1
ATOM 710 N N . PHE A 1 89 ? -3.723 17.449 -11.115 1.00 37.50 89 PHE A N 1
ATOM 711 C CA . PHE A 1 89 ? -3.763 18.146 -9.832 1.00 37.50 89 PHE A CA 1
ATOM 712 C C . PHE A 1 89 ? -5.201 18.075 -9.302 1.00 37.50 89 PHE A C 1
ATOM 714 O O . PHE A 1 89 ? -6.071 18.842 -9.717 1.00 37.50 89 PHE A O 1
ATOM 721 N N . PHE A 1 90 ? -5.478 17.085 -8.451 1.00 43.84 90 PHE A N 1
ATOM 722 C CA . PHE A 1 90 ? -6.767 16.939 -7.784 1.00 43.84 90 PHE A CA 1
ATOM 723 C C . PHE A 1 90 ? -6.712 17.595 -6.403 1.00 43.84 90 PHE A C 1
ATOM 725 O O . PHE A 1 90 ? -6.151 17.040 -5.466 1.00 43.84 90 PHE A O 1
ATOM 732 N N . CYS A 1 91 ? -7.364 18.748 -6.258 1.00 37.06 91 CYS A N 1
ATOM 733 C CA . CYS A 1 91 ? -7.800 19.249 -4.954 1.00 37.06 91 CYS A CA 1
ATOM 734 C C . CYS A 1 91 ? -9.116 18.551 -4.572 1.00 37.06 91 CYS A C 1
ATOM 736 O O . CYS A 1 91 ? -10.185 19.145 -4.625 1.00 37.06 91 CYS A O 1
ATOM 738 N N . GLY A 1 92 ? -9.082 17.250 -4.291 1.00 41.25 92 GLY A N 1
ATOM 739 C CA . GLY A 1 92 ? -10.138 16.632 -3.485 1.00 41.25 92 GLY A CA 1
ATOM 740 C C . GLY A 1 92 ? -9.801 16.885 -2.024 1.00 41.25 92 GLY A C 1
ATOM 741 O O . GLY A 1 92 ? -8.623 16.822 -1.690 1.00 41.25 92 GLY A O 1
ATOM 742 N N . ASP A 1 93 ? -10.787 17.187 -1.179 1.00 49.81 93 ASP A N 1
ATOM 743 C CA . ASP A 1 93 ? -10.583 17.213 0.272 1.00 49.81 93 ASP A CA 1
ATOM 744 C C . ASP A 1 93 ? -9.960 15.871 0.682 1.00 49.81 93 ASP A C 1
ATOM 746 O O . ASP A 1 93 ? -10.560 14.803 0.521 1.00 49.81 93 ASP A O 1
ATOM 750 N N . SER A 1 94 ? -8.666 15.921 0.985 1.00 57.88 94 SER A N 1
ATOM 751 C CA . SER A 1 94 ? -7.769 14.781 0.844 1.00 57.88 94 SER A CA 1
ATOM 752 C C . SER A 1 94 ? -7.597 14.023 2.144 1.00 57.88 94 SER A C 1
ATOM 754 O O . SER A 1 94 ? -6.901 13.027 2.127 1.00 57.88 94 SER A O 1
ATOM 756 N N . SER A 1 95 ? -8.194 14.441 3.261 1.00 73.12 95 SER A N 1
ATOM 757 C CA . SER A 1 95 ? -8.052 13.714 4.526 1.00 73.12 95 SER A CA 1
ATOM 758 C C . SER A 1 95 ? -9.248 12.806 4.784 1.00 73.12 95 SER A C 1
ATOM 760 O O . SER A 1 95 ? -10.389 13.263 4.734 1.00 73.12 95 SER A O 1
ATOM 762 N N . VAL A 1 96 ? -8.991 11.544 5.126 1.00 85.25 96 VAL A N 1
ATOM 763 C CA . VAL A 1 96 ? -10.018 10.644 5.671 1.00 85.25 96 VAL A CA 1
ATOM 764 C C . VAL A 1 96 ? -10.635 11.245 6.927 1.00 85.25 96 VAL A C 1
ATOM 766 O O . VAL A 1 96 ? -9.923 11.597 7.869 1.00 85.25 96 VAL A O 1
ATOM 769 N N . SER A 1 97 ? -11.963 11.308 6.961 1.00 88.69 97 SER A N 1
ATOM 770 C CA . SER A 1 97 ? -12.708 11.752 8.136 1.00 88.69 97 SER A CA 1
ATOM 771 C C . SER A 1 97 ? -12.994 10.599 9.110 1.00 88.69 97 SER A C 1
ATOM 773 O O . SER A 1 97 ? -12.864 9.417 8.790 1.00 88.69 97 SER A O 1
ATOM 775 N N . GLU A 1 98 ? -13.435 10.924 10.324 1.00 90.44 98 GLU A N 1
ATOM 776 C CA . GLU A 1 98 ? -13.906 9.910 11.279 1.00 90.44 98 GLU A CA 1
ATOM 777 C C . GLU A 1 98 ? -15.122 9.130 10.758 1.00 90.44 98 GLU A C 1
ATOM 779 O O . GLU A 1 98 ? -15.230 7.928 11.006 1.00 90.44 98 GLU A O 1
ATOM 784 N N . SER A 1 99 ? -16.011 9.774 9.990 1.00 91.75 99 SER A N 1
ATOM 785 C CA . SER A 1 99 ? -17.160 9.082 9.400 1.00 91.75 99 SER A CA 1
ATOM 786 C C . SER A 1 99 ? -16.725 8.087 8.331 1.00 91.75 99 SER A C 1
ATOM 788 O O . SER A 1 99 ? -17.275 6.995 8.269 1.00 91.75 99 SER A O 1
ATOM 790 N N . ASP A 1 100 ? -15.685 8.403 7.555 1.00 91.88 100 ASP A N 1
ATOM 791 C CA . ASP A 1 100 ? -15.123 7.454 6.595 1.00 91.88 100 ASP A CA 1
ATOM 792 C C . ASP A 1 100 ? -14.615 6.189 7.286 1.00 91.88 100 ASP A C 1
ATOM 794 O O . ASP A 1 100 ? -14.907 5.091 6.815 1.00 91.88 100 ASP A O 1
ATOM 798 N N . T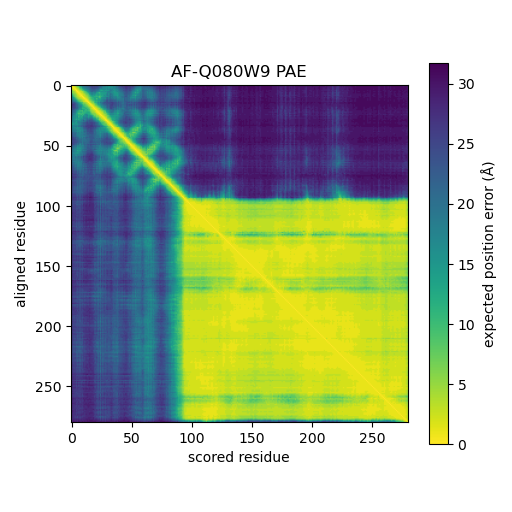YR A 1 101 ? -13.901 6.331 8.411 1.00 93.69 101 TYR A N 1
ATOM 799 C CA . TYR A 1 101 ? -13.456 5.190 9.216 1.00 93.69 101 TYR A CA 1
ATOM 800 C C . TYR A 1 101 ? -14.628 4.390 9.793 1.00 93.69 101 TYR A C 1
ATOM 802 O O . TYR A 1 101 ? -14.573 3.159 9.802 1.00 93.69 101 TYR A O 1
ATOM 810 N N . LEU A 1 102 ? -15.680 5.063 10.263 1.00 95.44 102 LEU A N 1
ATOM 811 C CA . LEU A 1 102 ? -16.882 4.405 10.772 1.00 95.44 102 LEU A CA 1
ATOM 812 C C . LEU A 1 102 ? -17.593 3.605 9.674 1.00 95.44 102 LEU A C 1
ATOM 814 O O . LEU A 1 102 ? -17.951 2.447 9.885 1.00 95.44 102 LEU A O 1
ATOM 818 N N . ASP A 1 103 ? -17.739 4.186 8.486 1.00 94.94 103 ASP A N 1
ATOM 819 C CA . ASP A 1 103 ? -18.385 3.540 7.347 1.00 94.94 103 ASP A CA 1
ATOM 820 C C . ASP A 1 103 ? -17.667 2.249 6.954 1.00 94.94 103 ASP A C 1
ATOM 822 O O . ASP A 1 103 ? -18.302 1.215 6.739 1.00 94.94 103 ASP A O 1
ATOM 826 N N . ILE A 1 104 ? -16.335 2.275 6.872 1.00 94.06 104 ILE A N 1
ATOM 827 C CA . ILE A 1 104 ? -15.566 1.081 6.506 1.00 94.06 104 ILE A CA 1
ATOM 828 C C . ILE A 1 104 ? -15.488 0.056 7.642 1.00 94.06 104 ILE A C 1
ATOM 830 O O . ILE A 1 104 ? -15.483 -1.143 7.369 1.00 94.06 104 ILE A O 1
ATOM 834 N N . ALA A 1 105 ? -15.496 0.499 8.903 1.00 96.25 105 ALA A N 1
ATOM 835 C CA . ALA A 1 105 ? -15.605 -0.380 10.064 1.00 96.25 105 ALA A CA 1
ATOM 836 C C . ALA A 1 105 ? -16.921 -1.161 10.030 1.00 96.25 105 ALA A C 1
ATOM 838 O O . ALA A 1 105 ? -16.910 -2.384 10.153 1.00 96.25 105 ALA A O 1
ATOM 839 N N . ASN A 1 106 ? -18.030 -0.483 9.721 1.00 96.62 106 ASN A N 1
ATOM 840 C CA . ASN A 1 106 ? -19.327 -1.122 9.513 1.00 96.62 106 ASN A CA 1
ATOM 841 C C . ASN A 1 106 ? -19.299 -2.110 8.337 1.00 96.62 106 ASN A C 1
ATOM 843 O O . ASN A 1 106 ? -19.839 -3.208 8.439 1.00 96.62 106 ASN A O 1
ATOM 847 N N . GLN A 1 107 ? -18.631 -1.765 7.232 1.00 96.12 107 GLN A N 1
ATOM 848 C CA . GLN A 1 107 ? -18.501 -2.664 6.081 1.00 96.12 107 GLN A CA 1
ATOM 849 C C . GLN A 1 107 ? -17.678 -3.926 6.362 1.00 96.12 107 GLN A C 1
ATOM 851 O O . GLN A 1 107 ? -17.921 -4.943 5.708 1.00 96.12 107 GLN A O 1
ATOM 856 N N . LEU A 1 108 ? -16.682 -3.844 7.247 1.00 96.75 108 LEU A N 1
ATOM 857 C CA . LEU A 1 108 ? -15.821 -4.962 7.649 1.00 96.75 108 LEU A CA 1
ATOM 858 C C . LEU A 1 108 ? -16.324 -5.680 8.910 1.00 96.75 108 LEU A C 1
ATOM 860 O O . LEU A 1 108 ? -15.805 -6.739 9.242 1.00 96.75 108 LEU A O 1
ATOM 864 N N . GLY A 1 109 ? -17.313 -5.119 9.612 1.00 97.19 109 GLY A N 1
ATOM 865 C CA . GLY A 1 109 ? -17.831 -5.645 10.876 1.00 97.19 109 GLY A CA 1
ATOM 866 C C . GLY A 1 109 ? -16.851 -5.538 12.049 1.00 97.19 109 GLY A C 1
ATOM 867 O O . GLY A 1 109 ? -17.014 -6.250 13.036 1.00 97.19 109 GLY A O 1
ATOM 868 N N . CYS A 1 110 ? -15.822 -4.692 11.952 1.00 97.31 110 CYS A N 1
ATOM 869 C CA . CYS A 1 110 ? -14.762 -4.577 12.954 1.00 97.31 110 CYS A CA 1
ATOM 870 C C . CYS A 1 110 ? -14.780 -3.214 13.660 1.00 97.31 110 CYS A C 1
ATOM 872 O O . CYS A 1 110 ? -15.555 -2.318 13.333 1.00 97.31 110 CYS A O 1
ATOM 874 N N . LYS A 1 111 ? -13.916 -3.045 14.664 1.00 97.31 111 LYS A N 1
ATOM 875 C CA . LYS A 1 111 ? -13.768 -1.770 15.375 1.00 97.31 111 LYS A CA 1
ATOM 876 C C . LYS A 1 111 ? -13.054 -0.729 14.505 1.00 97.31 111 LYS A C 1
ATOM 878 O O . LYS A 1 111 ? -12.035 -1.034 13.890 1.00 97.31 111 LYS A O 1
ATOM 883 N N . VAL A 1 112 ? -13.478 0.537 14.581 1.00 96.94 112 VAL A N 1
ATOM 884 C CA . VAL A 1 112 ? -12.760 1.682 13.973 1.00 96.94 112 VAL A CA 1
ATOM 885 C C . VAL A 1 112 ? -11.284 1.713 14.391 1.00 96.94 112 VAL A C 1
ATOM 887 O O . VAL A 1 112 ? -10.400 1.920 13.557 1.00 96.94 112 VAL A O 1
ATOM 890 N N . ALA A 1 113 ? -11.005 1.439 15.669 1.00 97.50 113 ALA A N 1
ATOM 891 C CA . ALA A 1 113 ? -9.648 1.373 16.203 1.00 97.50 113 ALA A CA 1
ATOM 892 C C . ALA A 1 113 ? -8.764 0.336 15.486 1.00 97.50 113 ALA A C 1
ATOM 894 O O . ALA A 1 113 ? -7.572 0.579 15.320 1.00 97.50 113 ALA A O 1
ATOM 895 N N . ALA A 1 114 ? -9.332 -0.778 15.008 1.00 97.81 114 ALA A N 1
ATOM 896 C CA . ALA A 1 114 ? -8.584 -1.794 14.269 1.00 97.81 114 ALA A CA 1
ATOM 897 C C . ALA A 1 114 ? -8.096 -1.258 12.921 1.00 97.81 114 ALA A C 1
ATOM 899 O O . ALA A 1 114 ? -6.945 -1.459 12.547 1.00 97.81 114 ALA A O 1
ATOM 900 N N . ILE A 1 115 ? -8.936 -0.503 12.216 1.00 96.94 115 ILE A N 1
ATOM 901 C CA . ILE A 1 115 ? -8.572 0.057 10.913 1.00 96.94 115 ILE A CA 1
ATOM 902 C C . ILE A 1 115 ? -7.536 1.173 11.065 1.00 96.94 115 ILE A C 1
ATOM 904 O O . ILE A 1 115 ? -6.564 1.229 10.309 1.00 96.94 115 ILE A O 1
ATOM 908 N N . LYS A 1 116 ? -7.699 2.029 12.080 1.00 96.12 116 LYS A N 1
ATOM 909 C CA . LYS A 1 116 ? -6.701 3.052 12.416 1.00 96.12 116 LYS A CA 1
ATOM 910 C C . LYS A 1 116 ? -5.364 2.439 12.824 1.00 96.12 116 LYS A C 1
ATOM 912 O O . LYS A 1 116 ? -4.329 2.978 12.448 1.00 96.12 116 LYS A O 1
ATOM 917 N N . ALA A 1 117 ? -5.378 1.310 13.534 1.00 97.31 117 ALA A N 1
ATOM 918 C CA . ALA A 1 117 ? -4.163 0.585 13.888 1.00 97.31 117 ALA A CA 1
ATOM 919 C C . ALA A 1 117 ? -3.388 0.129 12.648 1.00 97.31 117 ALA A C 1
ATOM 921 O O . ALA A 1 117 ? -2.182 0.347 12.577 1.00 97.31 117 ALA A O 1
ATOM 922 N N . VAL A 1 118 ? -4.077 -0.435 11.648 1.00 97.12 118 VAL A N 1
ATOM 923 C CA . VAL A 1 118 ? -3.438 -0.824 10.382 1.00 97.12 118 VAL A CA 1
ATOM 924 C C . VAL A 1 118 ? -2.852 0.401 9.675 1.00 97.12 118 VAL A C 1
ATOM 926 O O . VAL A 1 118 ? -1.677 0.392 9.325 1.00 97.12 118 VAL A O 1
ATOM 929 N N . ALA A 1 119 ? -3.616 1.488 9.534 1.00 95.56 119 ALA A N 1
ATOM 930 C CA . ALA A 1 119 ? -3.120 2.712 8.896 1.00 95.56 119 ALA A CA 1
ATOM 931 C C . ALA A 1 119 ? -1.890 3.320 9.614 1.00 95.56 119 ALA A C 1
ATOM 933 O O . ALA A 1 119 ? -0.969 3.812 8.962 1.00 95.56 119 ALA A O 1
ATOM 934 N N . ASP A 1 120 ? -1.857 3.286 10.950 1.00 94.75 120 ASP A N 1
ATOM 935 C CA . ASP A 1 120 ? -0.731 3.783 11.757 1.00 94.75 120 ASP A CA 1
ATOM 936 C C . ASP A 1 120 ? 0.526 2.922 11.561 1.00 94.75 120 ASP A C 1
ATOM 938 O O . ASP A 1 120 ? 1.622 3.442 11.358 1.00 94.75 120 ASP A O 1
ATOM 942 N N . VAL A 1 121 ? 0.375 1.595 11.556 1.00 95.06 121 VAL A N 1
ATOM 943 C CA . VAL A 1 121 ? 1.507 0.675 11.374 1.00 95.06 121 VAL A CA 1
ATOM 944 C C . VAL A 1 121 ? 2.074 0.730 9.956 1.00 95.06 121 VAL A C 1
ATOM 946 O O . VAL A 1 121 ? 3.295 0.675 9.806 1.00 95.06 121 VAL A O 1
ATOM 949 N N . GLU A 1 122 ? 1.225 0.858 8.936 1.00 92.38 122 GLU A N 1
ATOM 950 C CA . GLU A 1 122 ? 1.663 0.823 7.536 1.00 92.38 122 GLU A CA 1
ATOM 951 C C . GLU A 1 122 ? 2.279 2.145 7.064 1.00 92.38 122 GLU A C 1
ATOM 953 O O . GLU A 1 122 ? 3.257 2.140 6.317 1.00 92.38 122 GLU A O 1
ATOM 958 N N . SER A 1 123 ? 1.749 3.295 7.491 1.00 86.94 123 SER A N 1
ATOM 959 C CA . SER A 1 123 ? 2.197 4.585 6.947 1.00 86.94 123 SER A CA 1
ATOM 960 C C . SER A 1 123 ? 2.312 5.720 7.963 1.00 86.94 123 SER A C 1
ATOM 962 O O . SER A 1 123 ? 2.430 6.888 7.565 1.00 86.94 123 SER A O 1
ATOM 964 N N . SER A 1 124 ? 2.260 5.397 9.262 1.00 85.31 124 SER A N 1
ATOM 965 C CA . SER A 1 124 ? 2.066 6.374 10.347 1.00 85.31 124 SER A CA 1
ATOM 966 C C . SER A 1 124 ? 0.796 7.206 10.171 1.00 85.31 124 SER A C 1
ATOM 968 O O . SER A 1 124 ? 0.686 8.311 10.693 1.00 85.31 124 SER A O 1
ATOM 970 N N . GLY A 1 125 ? -0.167 6.682 9.409 1.00 79.88 125 GLY A N 1
ATOM 971 C CA . GLY A 1 125 ? -1.425 7.351 9.146 1.00 79.88 125 GLY A CA 1
ATOM 972 C C . GLY A 1 125 ? -1.357 8.503 8.143 1.00 79.88 125 GLY A C 1
ATOM 973 O O . GLY A 1 125 ? -2.328 9.253 8.091 1.00 79.88 125 GLY A O 1
ATOM 974 N N . ASP A 1 126 ? -0.321 8.642 7.312 1.00 88.00 126 ASP A N 1
ATOM 975 C CA . ASP A 1 126 ? -0.410 9.542 6.148 1.00 88.00 126 ASP A CA 1
ATOM 976 C C . ASP A 1 126 ? -0.501 8.751 4.849 1.00 88.00 126 ASP A C 1
ATOM 978 O O . ASP A 1 126 ? 0.182 7.744 4.659 1.00 88.00 126 ASP A O 1
ATOM 982 N N . ALA A 1 127 ? -1.309 9.237 3.921 1.00 92.81 127 ALA A N 1
ATOM 983 C CA . ALA A 1 127 ? -1.470 8.631 2.608 1.00 92.81 127 ALA A CA 1
ATOM 984 C C . ALA A 1 127 ? -0.542 9.200 1.536 1.00 92.81 127 ALA A C 1
ATOM 986 O O . ALA A 1 127 ? -0.210 8.507 0.573 1.00 92.81 127 ALA A O 1
ATOM 987 N N . PHE A 1 128 ? -0.163 10.468 1.684 1.00 94.12 128 PHE A N 1
ATOM 988 C CA . PHE A 1 128 ? 0.534 11.259 0.681 1.00 94.12 128 PHE A CA 1
ATOM 989 C C . PHE A 1 128 ? 1.804 11.875 1.272 1.00 94.12 128 PHE A C 1
ATOM 991 O O . PHE A 1 128 ? 1.891 12.147 2.469 1.00 94.12 128 PHE A O 1
ATOM 998 N N . PHE A 1 129 ? 2.803 12.091 0.424 1.00 91.62 129 PHE A N 1
ATOM 999 C CA . PHE A 1 129 ? 3.930 12.964 0.723 1.00 91.62 129 PHE A CA 1
ATOM 1000 C C . PHE A 1 129 ? 3.511 14.438 0.607 1.00 91.62 129 PHE A C 1
ATOM 1002 O O . PHE A 1 129 ? 2.479 14.764 0.022 1.00 91.62 129 PHE A O 1
ATOM 1009 N N . SER A 1 130 ? 4.353 15.352 1.095 1.00 89.44 130 SER A N 1
ATOM 1010 C CA . SER A 1 130 ? 4.112 16.804 1.021 1.00 89.44 130 SER A CA 1
ATOM 1011 C C . SER A 1 130 ? 3.976 17.345 -0.407 1.00 89.44 130 SER A C 1
ATOM 1013 O O . SER A 1 130 ? 3.376 18.394 -0.611 1.00 89.44 130 SER A O 1
ATOM 1015 N N . ASN A 1 131 ? 4.493 16.623 -1.405 1.00 87.19 131 ASN A N 1
ATOM 1016 C CA . ASN A 1 131 ? 4.349 16.951 -2.825 1.00 87.19 131 ASN A CA 1
ATOM 1017 C C . ASN A 1 131 ? 3.044 16.419 -3.457 1.00 87.19 131 ASN A C 1
ATOM 1019 O O . ASN A 1 131 ? 2.903 16.458 -4.677 1.00 87.19 131 ASN A O 1
ATOM 1023 N N . GLY A 1 132 ? 2.121 15.872 -2.659 1.00 89.50 132 GLY A N 1
ATOM 1024 C CA . GLY A 1 132 ? 0.828 15.354 -3.115 1.00 89.50 132 GLY A CA 1
ATOM 1025 C C . GLY A 1 132 ? 0.876 13.978 -3.786 1.00 89.50 132 GLY A C 1
ATOM 1026 O O . GLY A 1 132 ? -0.172 13.445 -4.143 1.00 89.50 132 GLY A O 1
ATOM 1027 N N . LYS A 1 133 ? 2.056 13.363 -3.953 1.00 93.44 133 LYS A N 1
ATOM 1028 C CA . LYS A 1 133 ? 2.161 11.984 -4.453 1.00 93.44 133 LYS A CA 1
ATOM 1029 C C . LYS A 1 133 ? 1.849 10.981 -3.327 1.00 93.44 133 LYS A C 1
ATOM 1031 O O . LYS A 1 133 ? 2.265 11.227 -2.193 1.00 93.44 133 LYS A O 1
ATOM 1036 N N . PRO A 1 134 ? 1.166 9.848 -3.589 1.00 96.19 134 PRO A N 1
ATOM 1037 C CA . PRO A 1 134 ? 0.960 8.801 -2.590 1.00 96.19 134 PRO A CA 1
ATOM 1038 C C . PRO A 1 134 ? 2.282 8.343 -1.978 1.00 96.19 134 PRO A C 1
ATOM 1040 O O . PRO A 1 134 ? 3.292 8.273 -2.686 1.00 96.19 134 PRO A O 1
ATOM 1043 N N . LYS A 1 135 ? 2.271 7.990 -0.690 1.00 97.06 135 LYS A N 1
ATOM 1044 C CA . LYS A 1 135 ? 3.399 7.290 -0.074 1.00 97.06 135 LYS A CA 1
ATOM 1045 C C . LYS A 1 135 ? 3.628 5.973 -0.806 1.00 97.06 135 LYS A C 1
ATOM 1047 O O . LYS A 1 135 ? 2.674 5.237 -1.047 1.00 97.06 135 LYS A O 1
ATOM 1052 N N . ILE A 1 136 ? 4.877 5.679 -1.145 1.00 97.38 136 ILE A N 1
ATOM 1053 C CA . ILE A 1 136 ? 5.244 4.430 -1.808 1.00 97.38 136 ILE A CA 1
ATOM 1054 C C . ILE A 1 136 ? 6.483 3.808 -1.181 1.00 97.38 136 ILE A C 1
ATOM 1056 O O . ILE A 1 136 ? 7.302 4.514 -0.590 1.00 97.38 136 ILE A O 1
ATOM 1060 N N . LEU A 1 137 ? 6.631 2.504 -1.388 1.00 97.00 137 LEU A N 1
ATOM 1061 C CA . LEU A 1 137 ? 7.895 1.795 -1.252 1.00 97.00 137 LEU A CA 1
ATOM 1062 C C . LEU A 1 137 ? 8.079 0.902 -2.481 1.00 97.00 137 LEU A C 1
ATOM 1064 O O . LEU A 1 137 ? 7.209 0.088 -2.796 1.00 97.00 137 LEU A O 1
ATOM 1068 N N . PHE A 1 138 ? 9.190 1.075 -3.200 1.00 98.00 138 PHE A N 1
ATOM 1069 C CA . PHE A 1 138 ? 9.492 0.257 -4.371 1.00 98.00 138 PHE A CA 1
ATOM 1070 C C . PHE A 1 138 ? 10.348 -0.953 -3.980 1.00 98.00 138 PHE A C 1
ATOM 1072 O O . PHE A 1 138 ? 11.441 -0.824 -3.411 1.00 98.00 138 PHE A O 1
ATOM 1079 N N . GLU A 1 139 ? 9.877 -2.144 -4.342 1.00 97.50 139 GLU A N 1
ATOM 1080 C CA . GLU A 1 139 ? 10.476 -3.415 -3.960 1.00 97.50 139 GLU A CA 1
ATOM 1081 C C . GLU A 1 139 ? 11.279 -4.040 -5.107 1.00 97.50 139 GLU A C 1
ATOM 1083 O O . GLU A 1 139 ? 10.780 -4.865 -5.875 1.00 97.50 139 GLU A O 1
ATOM 1088 N N . ALA A 1 140 ? 12.572 -3.706 -5.183 1.00 97.94 140 ALA A N 1
ATOM 1089 C CA . ALA A 1 140 ? 13.476 -4.182 -6.241 1.00 97.94 140 ALA A CA 1
ATOM 1090 C C . ALA A 1 140 ? 13.523 -5.715 -6.386 1.00 97.94 140 ALA A C 1
ATOM 1092 O O . ALA A 1 140 ? 13.721 -6.244 -7.478 1.00 97.94 140 ALA A O 1
ATOM 1093 N N . HIS A 1 141 ? 13.332 -6.442 -5.285 1.00 97.44 141 HIS A N 1
ATOM 1094 C CA . HIS A 1 141 ? 13.321 -7.901 -5.298 1.00 97.44 141 HIS A CA 1
ATOM 1095 C C . HIS A 1 141 ? 12.008 -8.504 -5.814 1.00 97.44 141 HIS A C 1
ATOM 1097 O O . HIS A 1 141 ? 12.002 -9.591 -6.392 1.00 97.44 141 HIS A O 1
ATOM 1103 N N . ILE A 1 142 ? 10.899 -7.778 -5.665 1.00 97.88 142 ILE A N 1
ATOM 1104 C CA . ILE A 1 142 ? 9.622 -8.132 -6.284 1.00 97.88 142 ILE A CA 1
ATOM 1105 C C . ILE A 1 142 ? 9.696 -7.839 -7.783 1.00 97.88 142 ILE A C 1
ATOM 1107 O O . ILE A 1 142 ? 9.317 -8.700 -8.570 1.00 97.88 142 ILE A O 1
ATOM 1111 N N . PHE A 1 143 ? 10.275 -6.699 -8.176 1.00 98.62 143 PHE A N 1
ATOM 1112 C CA . PHE A 1 143 ? 10.474 -6.345 -9.584 1.00 98.62 143 PHE A CA 1
ATOM 1113 C C . PHE A 1 143 ? 11.351 -7.357 -10.316 1.00 98.62 143 PHE A C 1
ATOM 1115 O O . PHE A 1 143 ? 10.979 -7.837 -11.388 1.00 98.62 143 PHE A O 1
ATOM 1122 N N . ALA A 1 144 ? 12.463 -7.764 -9.700 1.00 98.56 144 ALA A N 1
ATOM 1123 C CA . ALA A 1 144 ? 13.300 -8.844 -10.209 1.00 98.56 144 ALA A CA 1
ATOM 1124 C C . ALA A 1 144 ? 12.491 -10.128 -10.426 1.00 98.56 144 ALA A C 1
ATOM 1126 O O . ALA A 1 144 ? 12.518 -10.699 -11.510 1.00 98.56 144 ALA A O 1
ATOM 1127 N N . ARG A 1 145 ? 11.712 -10.561 -9.427 1.00 98.44 145 ARG A N 1
ATOM 1128 C CA . ARG A 1 145 ? 10.889 -11.773 -9.537 1.00 98.44 145 ARG A CA 1
ATOM 1129 C C . ARG A 1 145 ? 9.845 -11.670 -10.651 1.00 98.44 145 ARG A C 1
ATOM 1131 O O . ARG A 1 145 ? 9.709 -12.600 -11.437 1.00 98.44 145 ARG A O 1
ATOM 1138 N N . LEU A 1 146 ? 9.110 -10.561 -10.716 1.00 98.44 146 LEU A N 1
ATOM 1139 C CA . LEU A 1 146 ? 8.028 -10.360 -11.682 1.00 98.44 146 LEU A CA 1
ATOM 1140 C C . LEU A 1 146 ? 8.532 -10.227 -13.127 1.00 98.44 146 LEU A C 1
ATOM 1142 O O . LEU A 1 146 ? 7.871 -10.681 -14.055 1.00 98.44 146 LEU A O 1
ATOM 1146 N N . THR A 1 147 ? 9.738 -9.691 -13.318 1.00 98.56 147 THR A N 1
ATOM 1147 C CA . THR A 1 147 ? 10.396 -9.599 -14.632 1.00 98.56 147 THR A CA 1
ATOM 1148 C C . THR A 1 147 ? 11.241 -10.831 -14.970 1.00 98.56 147 THR A C 1
ATOM 1150 O O . THR A 1 147 ? 12.033 -10.798 -15.913 1.00 98.56 147 THR A O 1
ATOM 1153 N N . ASN A 1 148 ? 11.100 -11.929 -14.215 1.00 98.19 148 ASN A N 1
ATOM 1154 C CA . ASN A 1 148 ? 11.885 -13.159 -14.368 1.00 98.19 148 ASN A CA 1
ATOM 1155 C C . ASN A 1 148 ? 13.403 -12.909 -14.377 1.00 98.19 148 ASN A C 1
ATOM 1157 O O . ASN A 1 148 ? 14.144 -13.502 -15.160 1.00 98.19 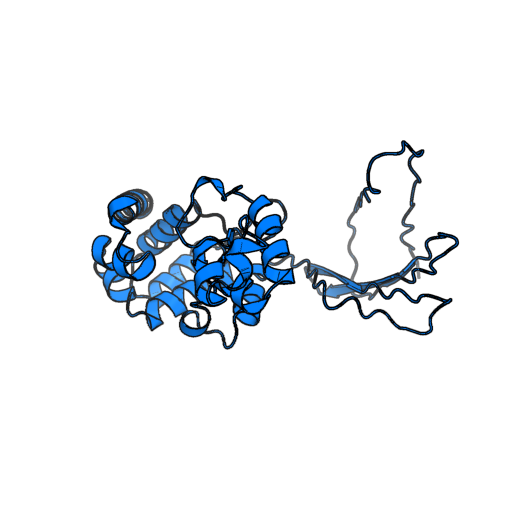148 ASN A O 1
ATOM 1161 N N . HIS A 1 149 ? 13.865 -12.013 -13.506 1.00 98.00 149 HIS A N 1
ATOM 1162 C CA . HIS A 1 149 ? 15.268 -11.650 -13.310 1.00 98.00 149 HIS A CA 1
ATOM 1163 C C . HIS A 1 149 ? 15.942 -11.027 -14.539 1.00 98.00 149 HIS A C 1
ATOM 1165 O O . HIS A 1 149 ? 17.171 -10.986 -14.622 1.00 98.00 149 HIS A O 1
ATOM 1171 N N . LYS A 1 150 ? 15.153 -10.512 -15.493 1.00 98.56 150 LYS A N 1
ATOM 1172 C CA . LYS A 1 150 ? 15.647 -9.942 -16.754 1.00 98.56 150 LYS A CA 1
ATOM 1173 C C . LYS A 1 150 ? 16.609 -8.771 -16.544 1.00 98.56 150 LYS A C 1
ATOM 1175 O O . LYS A 1 150 ? 17.544 -8.611 -17.324 1.00 98.56 150 LYS A O 1
ATOM 1180 N N . TYR A 1 151 ? 16.391 -7.960 -15.507 1.00 98.50 151 TYR A N 1
ATOM 1181 C CA . TYR A 1 151 ? 17.107 -6.696 -15.318 1.00 98.50 151 TYR A CA 1
ATOM 1182 C C . TYR A 1 151 ? 18.192 -6.726 -14.233 1.00 98.50 151 TYR A C 1
ATOM 1184 O O . TYR A 1 151 ? 18.915 -5.740 -14.108 1.00 98.50 151 TYR A O 1
ATOM 1192 N N . ASP A 1 152 ? 18.374 -7.842 -13.517 1.00 98.06 152 ASP A N 1
ATOM 1193 C CA . ASP A 1 152 ? 19.267 -7.950 -12.346 1.00 98.06 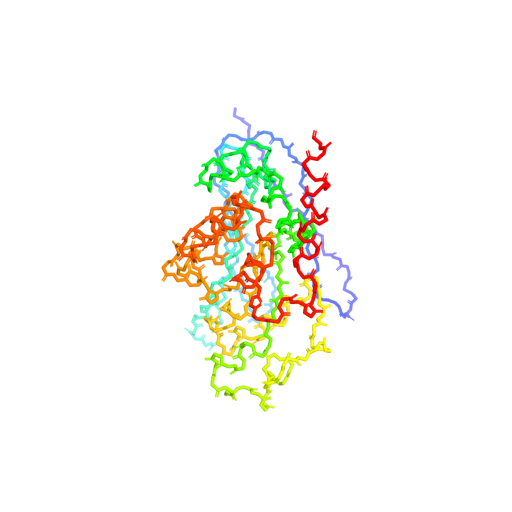152 ASP A CA 1
ATOM 1194 C C . ASP A 1 152 ? 20.706 -7.479 -12.612 1.00 98.06 152 ASP A C 1
ATOM 1196 O O . ASP A 1 152 ? 21.302 -6.801 -11.781 1.00 98.06 152 ASP A O 1
ATOM 1200 N N . GLN A 1 153 ? 21.274 -7.829 -13.772 1.00 97.31 153 GLN A N 1
ATOM 1201 C CA . GLN A 1 153 ? 22.649 -7.448 -14.122 1.00 97.31 153 GLN A CA 1
ATOM 1202 C C . GLN A 1 153 ? 22.741 -6.000 -14.614 1.00 97.31 153 GLN A C 1
ATOM 1204 O O . GLN A 1 153 ? 23.658 -5.273 -14.248 1.00 97.31 153 GLN A O 1
ATOM 1209 N N . SER A 1 154 ? 21.790 -5.587 -15.454 1.00 98.06 154 SER A N 1
ATOM 1210 C CA . SER A 1 154 ? 21.789 -4.264 -16.090 1.00 98.06 154 SER A CA 1
ATOM 1211 C C . SER A 1 154 ? 21.365 -3.126 -15.154 1.00 98.06 154 SER A C 1
ATOM 1213 O O . SER A 1 154 ? 21.807 -1.997 -15.331 1.00 98.06 154 SER A O 1
ATOM 1215 N N . HIS A 1 155 ? 20.506 -3.415 -14.171 1.00 98.06 155 HIS A N 1
ATOM 1216 C CA . HIS A 1 155 ? 19.861 -2.420 -13.312 1.00 98.06 155 HIS A CA 1
ATOM 1217 C C . HIS A 1 155 ? 19.776 -2.898 -11.845 1.00 98.06 155 HIS A C 1
ATOM 1219 O O . HIS A 1 155 ? 18.684 -2.948 -11.269 1.00 98.06 155 HIS A O 1
ATOM 1225 N N . PRO A 1 156 ? 20.913 -3.228 -11.196 1.00 97.06 156 PRO A N 1
ATOM 1226 C CA . PRO A 1 156 ? 20.936 -3.800 -9.844 1.00 97.06 156 PRO A CA 1
ATOM 1227 C C . PRO A 1 156 ? 20.378 -2.868 -8.752 1.00 97.06 156 PRO A C 1
ATOM 1229 O O . PRO A 1 156 ? 20.046 -3.319 -7.658 1.00 97.06 156 PRO A O 1
ATOM 1232 N N . SER A 1 157 ? 20.245 -1.566 -9.032 1.00 95.94 157 SER A N 1
ATOM 1233 C CA . SER A 1 157 ? 19.618 -0.594 -8.125 1.00 95.94 157 SER A CA 1
ATOM 1234 C C . SER A 1 157 ? 18.097 -0.771 -7.995 1.00 95.94 157 SER A C 1
ATOM 1236 O O . SER A 1 157 ? 17.512 -0.398 -6.970 1.00 95.94 157 SER A O 1
ATOM 1238 N N . VAL A 1 158 ? 17.454 -1.353 -9.014 1.00 97.62 158 VAL A N 1
ATOM 1239 C CA . VAL A 1 158 ? 15.995 -1.546 -9.081 1.00 97.62 158 VAL A CA 1
ATOM 1240 C C . VAL A 1 158 ? 15.567 -2.992 -9.337 1.00 97.62 158 VAL A C 1
ATOM 1242 O O . VAL A 1 158 ? 14.384 -3.291 -9.234 1.00 97.62 158 VAL A O 1
ATOM 1245 N N . SER A 1 159 ? 16.505 -3.903 -9.600 1.00 98.25 159 SER A N 1
ATOM 1246 C CA . SER A 1 159 ? 16.264 -5.339 -9.769 1.00 98.25 159 SER A CA 1
ATOM 1247 C C . SER A 1 159 ? 17.304 -6.125 -8.971 1.00 98.25 159 SER A C 1
ATOM 1249 O O . SER A 1 159 ? 18.483 -6.107 -9.306 1.00 98.25 159 SER A O 1
ATOM 1251 N N . SER A 1 160 ? 16.889 -6.795 -7.892 1.00 97.19 160 SER A N 1
ATOM 1252 C CA . SER A 1 160 ? 17.788 -7.559 -7.010 1.00 97.19 160 SER A CA 1
ATOM 1253 C C . SER A 1 160 ? 17.219 -8.939 -6.697 1.00 97.19 160 SER A C 1
ATOM 1255 O O . SER A 1 160 ? 16.062 -9.060 -6.322 1.00 97.19 160 SER A O 1
ATOM 1257 N N . ARG A 1 161 ? 18.027 -10.002 -6.770 1.00 94.81 161 ARG A N 1
ATOM 1258 C CA . ARG A 1 161 ? 17.554 -11.377 -6.488 1.00 94.81 161 ARG A CA 1
ATOM 1259 C C . ARG A 1 161 ? 17.076 -11.589 -5.062 1.00 94.81 161 ARG A C 1
ATOM 1261 O O . ARG A 1 161 ? 16.216 -12.429 -4.813 1.00 94.81 161 ARG A O 1
ATOM 1268 N N . THR A 1 162 ? 17.674 -10.867 -4.131 1.00 93.81 162 THR A N 1
ATOM 1269 C CA . THR A 1 162 ? 17.368 -10.956 -2.710 1.00 93.81 162 THR A CA 1
ATOM 1270 C C . THR A 1 162 ? 16.871 -9.615 -2.210 1.00 93.81 162 THR A C 1
ATOM 1272 O O . THR A 1 162 ? 17.176 -8.557 -2.774 1.00 93.81 162 THR A O 1
ATOM 1275 N N . TRP A 1 163 ? 16.093 -9.664 -1.131 1.00 92.31 163 TRP A N 1
ATOM 1276 C CA . TRP A 1 163 ? 15.741 -8.464 -0.393 1.00 92.31 163 TRP A CA 1
ATOM 1277 C C . TRP A 1 163 ? 17.022 -7.770 0.080 1.00 92.31 163 TRP A C 1
ATOM 1279 O O . TRP A 1 163 ? 17.870 -8.392 0.722 1.00 92.31 163 TRP A O 1
ATOM 1289 N N . ASN A 1 164 ? 17.166 -6.491 -0.263 1.00 90.69 164 ASN A N 1
ATOM 1290 C CA . ASN A 1 164 ? 18.347 -5.712 0.068 1.00 90.69 164 ASN A CA 1
ATOM 1291 C C . ASN A 1 164 ? 17.949 -4.333 0.595 1.00 90.69 164 ASN A C 1
ATOM 1293 O O . ASN A 1 164 ? 17.545 -3.450 -0.164 1.00 90.69 164 ASN A O 1
ATOM 1297 N N . ARG A 1 165 ? 18.131 -4.143 1.907 1.00 89.56 165 ARG A N 1
ATOM 1298 C CA . ARG A 1 165 ? 17.801 -2.892 2.590 1.00 89.56 165 ARG A CA 1
ATOM 1299 C C . ARG A 1 165 ? 18.603 -1.690 2.090 1.00 89.56 165 ARG A C 1
ATOM 1301 O O . ARG A 1 165 ? 18.104 -0.574 2.173 1.00 89.56 165 ARG A O 1
ATOM 1308 N N . SER A 1 166 ? 19.825 -1.886 1.592 1.00 93.81 166 SER A N 1
ATOM 1309 C CA . SER A 1 166 ? 20.674 -0.763 1.175 1.00 93.81 166 SER A CA 1
ATOM 1310 C C . SER A 1 166 ? 20.186 -0.068 -0.097 1.00 93.81 166 SER A C 1
ATOM 1312 O O . SER A 1 166 ? 20.673 1.012 -0.414 1.00 93.81 166 SER A O 1
ATOM 1314 N N . LEU A 1 167 ? 19.232 -0.668 -0.820 1.00 93.06 167 LEU A N 1
ATOM 1315 C CA . LEU A 1 167 ? 18.661 -0.082 -2.031 1.00 93.06 167 LEU A CA 1
ATOM 1316 C C . LEU A 1 167 ? 17.569 0.952 -1.743 1.00 93.06 167 LEU A C 1
ATOM 1318 O O . LEU A 1 167 ? 17.259 1.747 -2.627 1.00 93.06 167 LEU A O 1
ATOM 1322 N N . TYR A 1 168 ? 16.958 0.931 -0.554 1.00 90.94 168 TYR A N 1
ATOM 1323 C CA . TYR A 1 168 ? 15.895 1.878 -0.228 1.00 90.94 168 TYR A CA 1
ATOM 1324 C C . TYR A 1 168 ? 16.475 3.263 0.033 1.00 90.94 168 TYR A C 1
ATOM 1326 O O . TYR A 1 168 ? 17.375 3.441 0.852 1.00 90.94 168 TYR A O 1
ATOM 1334 N N . THR A 1 169 ? 15.888 4.244 -0.636 1.00 89.94 169 THR A N 1
ATOM 1335 C CA . THR A 1 169 ? 16.161 5.670 -0.431 1.00 89.94 169 THR A CA 1
ATOM 1336 C C . THR A 1 169 ? 15.192 6.271 0.583 1.00 89.94 169 THR A C 1
ATOM 1338 O O . THR A 1 169 ? 15.571 7.119 1.387 1.00 89.94 169 THR A O 1
ATOM 1341 N N . GLY A 1 170 ? 13.960 5.752 0.616 1.00 89.25 170 GLY A N 1
ATOM 1342 C CA . GLY A 1 170 ? 12.919 6.161 1.547 1.00 89.25 170 GLY A CA 1
ATOM 1343 C C . GLY A 1 170 ? 12.232 7.473 1.163 1.00 89.25 170 GLY A C 1
ATOM 1344 O O . GLY A 1 170 ? 12.734 8.299 0.399 1.00 89.25 170 GLY A O 1
ATOM 1345 N N . GLY A 1 171 ? 11.033 7.666 1.711 1.00 91.81 171 GLY A N 1
ATOM 1346 C CA . GLY A 1 171 ? 10.240 8.865 1.457 1.00 91.81 171 GLY A CA 1
ATOM 1347 C C . GLY A 1 171 ? 9.911 9.058 -0.027 1.00 91.81 171 GLY A C 1
ATOM 1348 O O . GLY A 1 171 ? 9.743 8.102 -0.781 1.00 91.81 171 GLY A O 1
ATOM 1349 N N . SER A 1 172 ? 9.819 10.316 -0.458 1.00 92.50 172 SER A N 1
ATOM 1350 C CA . SER A 1 172 ? 9.466 10.662 -1.839 1.00 92.50 172 SER A CA 1
ATOM 1351 C C . SER A 1 172 ? 10.538 10.285 -2.868 1.00 92.50 172 SER A C 1
ATOM 1353 O O . SER A 1 172 ? 10.229 10.255 -4.059 1.00 92.50 172 SER A O 1
ATOM 1355 N N . GLN A 1 173 ? 11.764 9.967 -2.438 1.00 92.44 173 GLN A N 1
ATOM 1356 C CA . GLN A 1 173 ? 12.867 9.576 -3.324 1.00 92.44 173 GLN A CA 1
ATOM 1357 C C . GLN A 1 173 ? 12.655 8.189 -3.945 1.00 92.44 173 GLN A C 1
ATOM 1359 O O . GLN A 1 173 ? 13.179 7.912 -5.022 1.00 92.44 173 GLN A O 1
ATOM 1364 N N . GLU A 1 174 ? 11.786 7.362 -3.353 1.00 96.25 174 GLU A N 1
ATOM 1365 C CA . GLU A 1 174 ? 11.378 6.078 -3.933 1.00 96.25 174 GLU A CA 1
ATOM 1366 C C . GLU A 1 174 ? 10.748 6.233 -5.327 1.00 96.25 174 GLU A C 1
ATOM 1368 O O . GLU A 1 174 ? 10.834 5.314 -6.140 1.00 96.25 174 GLU A O 1
ATOM 1373 N N . TYR A 1 175 ? 10.189 7.407 -5.654 1.00 97.31 175 TYR A N 1
ATOM 1374 C CA . TYR A 1 175 ? 9.682 7.677 -7.002 1.00 97.31 175 TYR A CA 1
ATOM 1375 C C . TYR A 1 175 ? 10.783 7.661 -8.062 1.00 97.31 175 TYR A C 1
ATOM 1377 O O . TYR A 1 175 ? 10.527 7.178 -9.156 1.00 97.31 175 TYR A O 1
ATOM 1385 N N . ALA A 1 176 ? 12.005 8.101 -7.750 1.00 96.62 176 ALA A N 1
ATOM 1386 C CA . ALA A 1 176 ? 13.108 8.042 -8.711 1.00 96.62 176 ALA A CA 1
ATOM 1387 C C . ALA A 1 176 ? 13.475 6.585 -9.046 1.00 96.62 176 ALA A C 1
ATOM 1389 O O . ALA A 1 176 ? 13.720 6.245 -10.201 1.00 96.62 176 ALA A O 1
ATOM 1390 N N . ARG A 1 177 ? 13.445 5.693 -8.045 1.00 97.75 177 ARG A N 1
ATOM 1391 C CA . ARG A 1 177 ? 13.656 4.249 -8.246 1.00 97.75 177 ARG A CA 1
ATOM 1392 C C . ARG A 1 177 ? 12.534 3.635 -9.079 1.00 97.75 177 ARG A C 1
ATOM 1394 O O . ARG A 1 177 ? 12.802 2.876 -10.009 1.00 97.75 177 ARG A O 1
ATOM 1401 N N . LEU A 1 178 ? 11.289 3.992 -8.769 1.00 98.25 178 LEU A N 1
ATOM 1402 C CA . LEU A 1 178 ? 10.126 3.551 -9.528 1.00 98.25 178 LEU A CA 1
ATOM 1403 C C . LEU A 1 178 ? 10.185 4.022 -10.989 1.00 98.25 178 LEU A C 1
ATOM 1405 O O . LEU A 1 178 ? 9.934 3.225 -11.884 1.00 98.25 178 LEU A O 1
ATOM 1409 N N . GLU A 1 179 ? 10.548 5.278 -11.247 1.00 98.25 179 GLU A N 1
ATOM 1410 C CA . GLU A 1 179 ? 10.657 5.840 -12.600 1.00 98.25 179 GLU A CA 1
ATOM 1411 C C . GLU A 1 179 ? 11.698 5.087 -13.445 1.00 98.25 179 GLU A C 1
ATOM 1413 O O . GLU A 1 179 ? 11.423 4.748 -14.599 1.00 98.25 179 GLU A O 1
ATOM 1418 N N . ILE A 1 180 ? 12.845 4.721 -12.855 1.00 98.19 180 ILE A N 1
ATOM 1419 C CA . ILE A 1 180 ? 13.835 3.852 -13.512 1.00 98.19 180 ILE A CA 1
ATOM 1420 C C . ILE A 1 180 ? 13.205 2.497 -13.857 1.00 98.19 180 ILE A C 1
ATOM 1422 O O . ILE A 1 180 ? 13.276 2.070 -15.008 1.00 98.19 180 ILE A O 1
ATOM 1426 N N . ALA A 1 181 ? 12.554 1.827 -12.903 1.00 98.44 181 ALA A N 1
ATOM 1427 C CA . ALA A 1 181 ? 11.925 0.528 -13.150 1.00 98.44 181 ALA A CA 1
ATOM 1428 C C . ALA A 1 181 ? 10.807 0.607 -14.208 1.00 98.44 181 ALA A C 1
ATOM 1430 O O . ALA A 1 181 ? 10.708 -0.264 -15.071 1.00 98.44 181 ALA A O 1
ATOM 1431 N N . MET A 1 182 ? 10.011 1.681 -14.203 1.00 98.38 182 MET A N 1
ATOM 1432 C CA . MET A 1 182 ? 8.936 1.905 -15.171 1.00 98.38 182 MET A CA 1
ATOM 1433 C C . MET A 1 182 ? 9.446 2.086 -16.601 1.00 98.38 182 MET A C 1
ATOM 1435 O O . MET A 1 182 ? 8.727 1.723 -17.532 1.00 98.38 182 MET A O 1
ATOM 1439 N N . SER A 1 183 ? 10.666 2.611 -16.778 1.00 98.31 183 SER A N 1
ATOM 1440 C CA . SER A 1 183 ? 11.319 2.703 -18.091 1.00 98.31 183 SER A CA 1
ATOM 1441 C C . SER A 1 183 ? 11.708 1.336 -18.674 1.00 98.31 183 SER A C 1
ATOM 1443 O O . SER A 1 183 ? 11.888 1.214 -19.884 1.00 98.31 183 SER A O 1
ATOM 1445 N N . LEU A 1 184 ? 11.810 0.306 -17.825 1.00 98.38 184 LEU A N 1
ATOM 1446 C CA . LEU A 1 184 ? 12.161 -1.066 -18.203 1.00 98.38 184 LEU A CA 1
ATOM 1447 C C . LEU A 1 184 ? 10.924 -1.945 -18.386 1.00 98.38 184 LEU A C 1
ATOM 1449 O O . LEU A 1 184 ? 10.834 -2.711 -19.345 1.00 98.38 184 LEU A O 1
ATOM 1453 N N . ASP A 1 185 ? 9.994 -1.870 -17.435 1.00 98.56 185 ASP A N 1
ATOM 1454 C CA . ASP A 1 185 ? 8.695 -2.530 -17.492 1.00 98.56 185 ASP A CA 1
ATOM 1455 C C . ASP A 1 185 ? 7.710 -1.800 -16.576 1.00 98.56 185 ASP A C 1
ATOM 1457 O O . ASP A 1 185 ? 7.741 -1.933 -15.351 1.00 98.56 185 ASP A O 1
ATOM 1461 N N . THR A 1 186 ? 6.829 -0.999 -17.172 1.00 98.31 186 THR A N 1
ATOM 1462 C CA . THR A 1 186 ? 5.883 -0.172 -16.420 1.00 98.31 186 THR A CA 1
ATOM 1463 C C . THR A 1 186 ? 4.938 -1.012 -15.562 1.00 98.31 186 THR A C 1
ATOM 1465 O O . THR A 1 186 ? 4.763 -0.706 -14.384 1.00 98.31 186 THR A O 1
ATOM 1468 N N . SER A 1 187 ? 4.343 -2.076 -16.109 1.00 98.31 187 SER A N 1
ATOM 1469 C CA . SER A 1 187 ? 3.319 -2.839 -15.384 1.00 98.31 187 SER A CA 1
ATOM 1470 C C . SER A 1 187 ? 3.932 -3.581 -14.201 1.00 98.31 187 SER A C 1
ATOM 1472 O O . SER A 1 187 ? 3.420 -3.495 -13.081 1.00 98.31 187 SER A O 1
ATOM 1474 N N . GLU A 1 188 ? 5.072 -4.246 -14.412 1.00 98.69 188 GLU A N 1
ATOM 1475 C CA . GLU A 1 188 ? 5.745 -4.965 -13.331 1.00 98.69 188 GLU A CA 1
ATOM 1476 C C . GLU A 1 188 ? 6.344 -4.011 -12.289 1.00 98.69 188 GLU A C 1
ATOM 1478 O O . GLU A 1 188 ? 6.335 -4.329 -11.097 1.00 98.69 188 GLU A O 1
ATOM 1483 N N . ALA A 1 189 ? 6.772 -2.805 -12.676 1.00 98.75 189 ALA A N 1
ATOM 1484 C CA . ALA A 1 189 ? 7.244 -1.799 -11.725 1.00 98.75 189 ALA A CA 1
ATOM 1485 C C . ALA A 1 189 ? 6.120 -1.315 -10.795 1.00 98.75 189 ALA A C 1
ATOM 1487 O O . ALA A 1 189 ? 6.286 -1.296 -9.571 1.00 98.75 189 ALA A O 1
ATOM 1488 N N . LEU A 1 190 ? 4.944 -0.999 -11.352 1.00 98.75 190 LEU A N 1
ATOM 1489 C CA . LEU A 1 190 ? 3.781 -0.585 -10.561 1.00 98.75 190 LEU A CA 1
ATOM 1490 C C . LEU A 1 190 ? 3.300 -1.706 -9.628 1.00 98.75 190 LEU A C 1
ATOM 1492 O O . LEU A 1 190 ? 2.969 -1.445 -8.468 1.00 98.75 190 LEU A O 1
ATOM 1496 N N . LYS A 1 191 ? 3.317 -2.960 -10.101 1.00 98.81 191 LYS A N 1
ATOM 1497 C CA . LYS A 1 191 ? 2.995 -4.142 -9.285 1.00 98.81 191 LYS A CA 1
ATOM 1498 C C . LYS A 1 191 ? 3.995 -4.366 -8.148 1.00 98.81 191 LYS A C 1
ATOM 1500 O O . LYS A 1 191 ? 3.613 -4.842 -7.080 1.00 98.81 191 LYS A O 1
ATOM 1505 N N . SER A 1 192 ? 5.254 -3.990 -8.360 1.00 98.62 192 SER A N 1
ATOM 1506 C CA . SER A 1 192 ? 6.352 -4.121 -7.390 1.00 98.62 192 SER A CA 1
ATOM 1507 C C . SER A 1 192 ? 6.433 -2.978 -6.381 1.00 98.62 192 SER A C 1
ATOM 1509 O O . SER A 1 192 ? 7.442 -2.834 -5.698 1.00 98.62 192 SER A O 1
ATOM 1511 N N . THR A 1 193 ? 5.394 -2.156 -6.280 1.00 98.69 193 THR A N 1
ATOM 1512 C CA . THR A 1 193 ? 5.368 -0.984 -5.403 1.00 98.69 193 THR A CA 1
ATOM 1513 C C . THR A 1 193 ? 4.198 -1.096 -4.437 1.00 98.69 193 THR A C 1
ATOM 1515 O O . THR A 1 193 ? 3.109 -1.495 -4.854 1.00 98.69 193 THR A O 1
ATOM 1518 N N . SER A 1 194 ? 4.394 -0.760 -3.163 1.00 98.12 194 SER A N 1
ATOM 1519 C CA . SER A 1 194 ? 3.299 -0.542 -2.208 1.00 98.12 194 SER A CA 1
ATOM 1520 C C . SER A 1 194 ? 2.785 0.889 -2.302 1.00 98.12 194 SER A C 1
ATOM 1522 O O . SER A 1 194 ? 3.561 1.813 -2.539 1.00 98.12 194 SER A O 1
ATOM 1524 N N . TRP A 1 195 ? 1.481 1.096 -2.102 1.00 98.38 195 TRP A N 1
ATOM 1525 C CA . TRP A 1 195 ? 0.861 2.400 -2.344 1.00 98.38 195 TRP A CA 1
ATOM 1526 C C . TRP A 1 195 ? -0.012 2.896 -1.190 1.00 98.38 195 TRP A C 1
ATOM 1528 O O . TRP A 1 195 ? -0.832 2.165 -0.632 1.00 98.38 195 TRP A O 1
ATOM 1538 N N . GLY A 1 196 ? 0.122 4.188 -0.893 1.00 96.94 196 GLY A N 1
ATOM 1539 C CA . GLY A 1 196 ? -0.773 4.954 -0.036 1.00 96.94 196 GLY A CA 1
ATOM 1540 C C . GLY A 1 196 ? -0.749 4.564 1.442 1.00 96.94 196 GLY A C 1
ATOM 1541 O O . GLY A 1 196 ? 0.182 3.939 1.945 1.00 96.94 196 GLY A O 1
ATOM 1542 N N . ARG A 1 197 ? -1.814 4.944 2.144 1.00 95.75 197 ARG A N 1
ATOM 1543 C CA . ARG A 1 197 ? -2.018 4.799 3.592 1.00 95.75 197 ARG A CA 1
ATOM 1544 C C . ARG A 1 197 ? -1.887 3.365 4.103 1.00 95.75 197 ARG A C 1
ATOM 1546 O O . ARG A 1 197 ? -1.427 3.145 5.212 1.00 95.75 197 ARG A O 1
ATOM 1553 N N . PHE A 1 198 ? -2.307 2.398 3.295 1.00 97.00 198 PHE A N 1
ATOM 1554 C CA . PHE A 1 198 ? -2.352 0.987 3.684 1.00 97.00 198 PHE A CA 1
ATOM 1555 C C . PHE A 1 198 ? -1.222 0.159 3.075 1.00 97.00 198 PHE A C 1
ATOM 1557 O O . PHE A 1 198 ? -1.192 -1.052 3.277 1.00 97.00 198 PHE A O 1
ATOM 1564 N N . GLN A 1 199 ? -0.324 0.799 2.313 1.00 97.69 199 GLN A N 1
ATOM 1565 C CA . GLN A 1 199 ? 0.841 0.168 1.688 1.00 97.69 199 GLN A CA 1
ATOM 1566 C C . GLN A 1 199 ? 0.513 -1.151 0.961 1.00 97.69 199 GLN A C 1
ATOM 1568 O O . GLN A 1 199 ? 1.284 -2.107 0.979 1.00 97.69 199 GLN A O 1
ATOM 1573 N N . ILE A 1 200 ? -0.629 -1.207 0.270 1.00 98.00 200 ILE A N 1
ATOM 1574 C CA . ILE A 1 200 ? -1.013 -2.398 -0.495 1.00 98.00 200 ILE A CA 1
ATOM 1575 C C . ILE A 1 200 ? -0.099 -2.507 -1.713 1.00 98.00 200 ILE A C 1
ATOM 1577 O O . ILE A 1 200 ? 0.031 -1.556 -2.489 1.00 98.00 200 ILE A O 1
ATOM 1581 N N . MET A 1 201 ? 0.525 -3.672 -1.883 1.00 98.25 201 MET A N 1
ATOM 1582 C CA . MET A 1 201 ? 1.355 -3.966 -3.050 1.00 98.25 201 MET A CA 1
ATOM 1583 C C . MET A 1 201 ? 0.530 -3.961 -4.337 1.00 98.25 201 MET A C 1
ATOM 1585 O O . MET A 1 201 ? -0.525 -4.591 -4.402 1.00 98.25 201 MET A O 1
ATOM 1589 N N . GLY A 1 202 ? 1.047 -3.326 -5.388 1.00 98.62 202 GLY A N 1
ATOM 1590 C CA . GLY A 1 202 ? 0.354 -3.192 -6.668 1.00 98.62 202 GLY A CA 1
ATOM 1591 C C . GLY A 1 202 ? 0.030 -4.524 -7.347 1.00 98.62 202 GLY A C 1
ATOM 1592 O O . GLY A 1 202 ? -0.941 -4.595 -8.092 1.00 98.62 202 GLY A O 1
ATOM 1593 N N . PHE A 1 203 ? 0.773 -5.604 -7.077 1.00 98.56 203 PHE A N 1
ATOM 1594 C CA . PHE A 1 203 ? 0.424 -6.938 -7.583 1.00 98.56 203 PHE A CA 1
ATOM 1595 C C . PHE A 1 203 ? -0.913 -7.466 -7.035 1.00 98.56 203 PHE A C 1
ATOM 1597 O O . PHE A 1 203 ? -1.481 -8.366 -7.641 1.00 98.56 203 PHE A O 1
ATOM 1604 N N . ASN A 1 204 ? -1.437 -6.893 -5.943 1.00 98.56 204 ASN A N 1
ATOM 1605 C CA . ASN A 1 204 ? -2.752 -7.211 -5.379 1.00 98.56 204 ASN A CA 1
ATOM 1606 C C . ASN A 1 204 ? -3.887 -6.350 -5.970 1.00 98.56 204 ASN A C 1
ATOM 1608 O O . ASN A 1 204 ? -4.962 -6.272 -5.378 1.00 98.56 204 ASN A O 1
ATOM 1612 N N . TYR A 1 205 ? -3.676 -5.663 -7.103 1.00 98.69 205 TYR A N 1
ATOM 1613 C CA . TYR A 1 205 ? -4.687 -4.767 -7.684 1.00 98.69 205 TYR A CA 1
ATOM 1614 C C . TYR A 1 205 ? -6.047 -5.459 -7.886 1.00 98.69 205 TYR A C 1
ATOM 1616 O O . TYR A 1 205 ? -7.088 -4.837 -7.670 1.00 98.69 205 TYR A O 1
ATOM 1624 N N . SER A 1 206 ? -6.042 -6.745 -8.260 1.00 98.56 206 SER A N 1
ATOM 1625 C CA . SER A 1 206 ? -7.260 -7.520 -8.497 1.00 98.56 206 SER A CA 1
ATOM 1626 C C . SER A 1 206 ? -8.025 -7.757 -7.198 1.00 98.56 206 SER A C 1
ATOM 1628 O O . SER A 1 206 ? -9.219 -7.468 -7.122 1.00 98.56 206 SER A O 1
ATOM 1630 N N . GLU A 1 207 ? -7.336 -8.172 -6.136 1.00 98.50 207 GLU A N 1
ATOM 1631 C CA . GLU A 1 207 ? -7.928 -8.326 -4.809 1.00 98.50 207 GLU A CA 1
ATOM 1632 C C . GLU A 1 207 ? -8.343 -6.988 -4.200 1.00 98.50 207 GLU A C 1
ATOM 1634 O O . GLU A 1 207 ? -9.305 -6.938 -3.443 1.00 98.50 207 GLU A O 1
ATOM 1639 N N . SER A 1 208 ? -7.704 -5.886 -4.583 1.00 98.44 208 SER A N 1
ATOM 1640 C CA . SER A 1 208 ? -8.152 -4.531 -4.247 1.00 98.44 208 SER A CA 1
ATOM 1641 C C . SER A 1 208 ? -9.355 -4.045 -5.067 1.00 98.44 208 SER A C 1
ATOM 1643 O O . SER A 1 208 ? -9.791 -2.914 -4.866 1.00 98.44 208 SER A O 1
ATOM 1645 N N . GLY A 1 209 ? -9.917 -4.870 -5.957 1.00 98.06 209 GLY A N 1
ATOM 1646 C CA . GLY A 1 209 ? -11.134 -4.565 -6.714 1.00 98.06 209 GLY A CA 1
ATOM 1647 C C . GLY A 1 209 ? -10.903 -3.834 -8.040 1.00 98.06 209 GLY A C 1
ATOM 1648 O O . GLY A 1 209 ? -11.837 -3.236 -8.575 1.00 98.06 209 GLY A O 1
ATOM 1649 N N . PHE A 1 210 ? -9.683 -3.859 -8.581 1.00 98.50 210 PHE A N 1
ATOM 1650 C CA . PHE A 1 210 ? -9.333 -3.184 -9.832 1.00 98.50 210 PHE A CA 1
ATOM 1651 C C . PHE A 1 210 ? -9.084 -4.175 -10.969 1.00 98.50 210 PHE A C 1
ATOM 1653 O O . PHE A 1 210 ? -8.646 -5.303 -10.767 1.00 98.50 210 PHE A O 1
ATOM 1660 N N . THR A 1 211 ? -9.335 -3.730 -12.198 1.00 97.44 211 THR A N 1
ATOM 1661 C CA . THR A 1 211 ? -9.135 -4.535 -13.413 1.00 97.44 211 THR A CA 1
ATOM 1662 C C . THR A 1 211 ? -7.706 -4.481 -13.947 1.00 97.44 211 THR A C 1
ATOM 1664 O O . THR A 1 211 ? -7.325 -5.338 -14.739 1.00 97.44 211 THR A O 1
ATOM 1667 N N . SER A 1 212 ? -6.910 -3.494 -13.527 1.00 98.38 212 SER A N 1
ATOM 1668 C CA . SER A 1 212 ? -5.492 -3.375 -13.873 1.00 98.38 212 SER A CA 1
ATOM 1669 C C . SER A 1 212 ? -4.710 -2.649 -12.775 1.00 98.38 212 SER A C 1
ATOM 1671 O O . SER A 1 212 ? -5.291 -1.942 -11.941 1.00 98.38 212 SER A O 1
ATOM 1673 N N . VAL A 1 213 ? -3.381 -2.793 -12.788 1.00 98.62 213 VAL A N 1
ATOM 1674 C CA . VAL A 1 213 ? -2.502 -2.097 -11.838 1.00 98.62 213 VAL A CA 1
ATOM 1675 C C . VAL A 1 213 ? -2.519 -0.581 -12.061 1.00 98.62 213 VAL A C 1
ATOM 1677 O O . VAL A 1 213 ? -2.491 0.184 -11.106 1.00 98.62 213 VAL A O 1
ATOM 1680 N N . GLU A 1 214 ? -2.664 -0.119 -13.299 1.00 98.12 214 GLU A N 1
ATOM 1681 C CA . GLU A 1 214 ? -2.759 1.303 -13.640 1.00 98.12 214 GLU A CA 1
ATOM 1682 C C . GLU A 1 214 ? -4.046 1.920 -13.078 1.00 98.12 214 GLU A C 1
ATOM 1684 O O . GLU A 1 214 ? -4.023 3.036 -12.554 1.00 98.12 214 GLU A O 1
ATOM 1689 N N . ALA A 1 215 ? -5.167 1.189 -13.137 1.00 98.00 215 ALA A N 1
ATOM 1690 C CA . ALA A 1 215 ? -6.427 1.617 -12.532 1.00 98.00 215 ALA A CA 1
ATOM 1691 C C . ALA A 1 215 ? -6.315 1.713 -11.002 1.00 98.00 215 ALA A C 1
ATOM 1693 O O . ALA A 1 215 ? -6.785 2.691 -10.414 1.00 98.00 215 ALA A O 1
ATOM 1694 N N . PHE A 1 216 ? -5.645 0.742 -10.376 1.00 98.62 216 PHE A N 1
ATOM 1695 C CA . PHE A 1 216 ? -5.336 0.767 -8.948 1.00 98.62 216 PHE A CA 1
ATOM 1696 C C . PHE A 1 216 ? -4.469 1.979 -8.582 1.00 98.62 216 PHE A C 1
ATOM 1698 O O . PHE A 1 216 ? -4.869 2.784 -7.744 1.00 98.62 216 PHE A O 1
ATOM 1705 N N . VAL A 1 217 ? -3.341 2.189 -9.265 1.00 98.31 217 VAL A N 1
ATOM 1706 C CA . VAL A 1 217 ? -2.434 3.320 -9.002 1.00 98.31 217 VAL A CA 1
ATOM 1707 C C . VAL A 1 217 ? -3.149 4.654 -9.197 1.00 98.31 217 VAL A C 1
ATOM 1709 O O . VAL A 1 217 ? -3.072 5.526 -8.333 1.00 98.31 217 VAL A O 1
ATOM 1712 N N . LYS A 1 218 ? -3.939 4.806 -10.266 1.00 96.81 218 LYS A N 1
ATOM 1713 C CA . LYS A 1 218 ? -4.757 6.007 -10.484 1.00 96.81 218 LYS A CA 1
ATOM 1714 C C . LYS A 1 218 ? -5.697 6.282 -9.307 1.00 96.81 218 LYS A C 1
ATOM 1716 O O . LYS A 1 218 ? -5.852 7.438 -8.907 1.00 96.81 218 LYS A O 1
ATOM 1721 N N . ALA A 1 219 ? -6.307 5.248 -8.732 1.00 96.44 219 ALA A N 1
ATOM 1722 C CA . ALA A 1 219 ? -7.144 5.394 -7.548 1.00 96.44 219 ALA A CA 1
ATOM 1723 C C . ALA A 1 219 ? -6.329 5.832 -6.321 1.00 96.44 219 ALA A C 1
ATOM 1725 O O . ALA A 1 219 ? -6.784 6.709 -5.588 1.00 96.44 219 ALA A O 1
ATOM 1726 N N . MET A 1 220 ? -5.109 5.313 -6.142 1.00 97.44 220 MET A N 1
ATOM 1727 C CA . MET A 1 220 ? -4.223 5.711 -5.038 1.00 97.44 220 MET A CA 1
ATOM 1728 C C . MET A 1 220 ? -3.848 7.195 -5.101 1.00 97.44 220 MET A C 1
ATOM 1730 O O . MET A 1 220 ? -3.780 7.848 -4.063 1.00 97.44 220 MET A O 1
ATOM 1734 N N . PHE A 1 221 ? -3.673 7.744 -6.306 1.00 95.50 221 PHE A N 1
ATOM 1735 C CA . PHE A 1 221 ? -3.455 9.179 -6.535 1.00 95.50 221 PHE A CA 1
ATOM 1736 C C . PHE A 1 221 ? -4.711 10.043 -6.365 1.00 95.50 221 PHE A C 1
ATOM 1738 O O . PHE A 1 221 ? -4.594 11.255 -6.225 1.00 95.50 221 PHE A O 1
ATOM 1745 N N . SER A 1 222 ? -5.908 9.455 -6.422 1.00 92.12 222 SER A N 1
ATOM 1746 C CA . SER A 1 222 ? -7.149 10.233 -6.507 1.00 92.12 222 SER A CA 1
ATOM 1747 C C . SER A 1 222 ? -7.578 10.817 -5.160 1.00 92.12 222 SER A C 1
ATOM 1749 O O . SER A 1 222 ? -7.951 11.984 -5.098 1.00 92.12 222 SER A O 1
ATOM 1751 N N . SER A 1 223 ? -7.576 10.010 -4.094 1.00 90.62 223 SER A N 1
ATOM 1752 C CA . SER A 1 223 ? -7.907 10.459 -2.735 1.00 90.62 223 SER A CA 1
ATOM 1753 C C . SER A 1 223 ? -7.605 9.379 -1.701 1.00 90.62 223 SER A C 1
ATOM 1755 O O . SER A 1 223 ? -7.553 8.191 -2.024 1.00 90.62 223 SER A O 1
ATOM 1757 N N . GLU A 1 224 ? -7.499 9.759 -0.428 1.00 92.75 224 GLU A N 1
ATOM 1758 C CA . GLU A 1 224 ? -7.391 8.773 0.650 1.00 92.75 224 GLU A CA 1
ATOM 1759 C C . GLU A 1 224 ? -8.630 7.888 0.774 1.00 92.75 224 GLU A C 1
ATOM 1761 O O . GLU A 1 224 ? -8.507 6.707 1.086 1.00 92.75 224 GLU A O 1
ATOM 1766 N N . ARG A 1 225 ? -9.820 8.417 0.461 1.00 92.81 225 ARG A N 1
ATOM 1767 C CA . ARG A 1 225 ? -11.046 7.613 0.402 1.00 92.81 225 ARG A CA 1
ATOM 1768 C C . ARG A 1 225 ? -10.909 6.455 -0.585 1.00 92.81 225 ARG A C 1
ATOM 1770 O O . ARG A 1 225 ? -11.302 5.338 -0.273 1.00 92.81 225 ARG A O 1
ATOM 1777 N N . LYS A 1 226 ? -10.293 6.684 -1.748 1.00 95.38 226 LYS A N 1
ATOM 1778 C CA . LYS A 1 226 ? -10.018 5.609 -2.711 1.00 95.38 226 LYS A CA 1
ATOM 1779 C C . LYS A 1 226 ? -8.973 4.613 -2.216 1.00 95.38 226 LYS A C 1
ATOM 1781 O O . LYS A 1 226 ? -9.078 3.433 -2.538 1.00 95.38 226 LYS A O 1
ATOM 1786 N N . GLN A 1 227 ? -8.019 5.054 -1.399 1.00 96.62 227 GLN A N 1
ATOM 1787 C CA . GLN A 1 227 ? -7.086 4.152 -0.721 1.00 96.62 227 GLN A CA 1
ATOM 1788 C C . GLN A 1 227 ? -7.794 3.292 0.342 1.00 96.62 227 GLN A C 1
ATOM 1790 O O . GLN A 1 227 ? -7.516 2.098 0.431 1.00 96.62 227 GLN A O 1
ATOM 1795 N N . LEU A 1 228 ? -8.754 3.853 1.092 1.00 95.50 228 LEU A N 1
ATOM 1796 C CA . LEU A 1 228 ? -9.611 3.088 2.011 1.00 95.50 228 LEU A CA 1
ATOM 1797 C C . LEU A 1 228 ? -10.475 2.064 1.270 1.00 95.50 228 LEU A C 1
ATOM 1799 O O . LEU A 1 228 ? -10.537 0.912 1.684 1.00 95.50 228 LEU A O 1
ATOM 1803 N N . ASP A 1 229 ? -11.134 2.463 0.179 1.00 96.00 229 ASP A N 1
ATOM 1804 C CA . ASP A 1 229 ? -11.999 1.563 -0.595 1.00 96.00 229 ASP A CA 1
ATOM 1805 C C . ASP A 1 229 ? -11.198 0.357 -1.139 1.00 96.00 229 ASP A C 1
ATOM 1807 O O . ASP A 1 229 ? -11.669 -0.785 -1.103 1.00 96.00 229 ASP A O 1
ATOM 1811 N N . ALA A 1 230 ? -9.957 0.595 -1.586 1.00 98.12 230 ALA A N 1
ATOM 1812 C CA . ALA A 1 230 ? -9.036 -0.458 -2.017 1.00 98.12 230 ALA A CA 1
ATOM 1813 C C . ALA A 1 230 ? -8.621 -1.385 -0.864 1.00 98.12 230 ALA A C 1
ATOM 1815 O O . ALA A 1 230 ? -8.553 -2.600 -1.050 1.00 98.12 230 ALA A O 1
ATOM 1816 N N . PHE A 1 231 ? -8.380 -0.828 0.327 1.00 98.00 231 PHE A N 1
ATOM 1817 C CA . PHE A 1 231 ? -8.089 -1.597 1.537 1.00 98.00 231 PHE A CA 1
ATOM 1818 C C . PHE A 1 231 ? -9.257 -2.485 1.957 1.00 98.00 231 PHE A C 1
ATOM 1820 O O . PHE A 1 231 ? -9.062 -3.677 2.179 1.00 98.00 231 PHE A O 1
ATOM 1827 N N . VAL A 1 232 ? -10.477 -1.947 1.995 1.00 98.06 232 VAL A N 1
ATOM 1828 C CA . VAL A 1 232 ? -11.678 -2.729 2.321 1.00 98.06 232 VAL A CA 1
ATOM 1829 C C . VAL A 1 232 ? -11.856 -3.884 1.341 1.00 98.06 232 VAL A C 1
ATOM 1831 O O . VAL A 1 232 ? -12.093 -5.015 1.766 1.00 98.06 232 VAL A O 1
ATOM 1834 N N . SER A 1 233 ? -11.708 -3.615 0.042 1.00 98.44 233 SER A N 1
ATOM 1835 C CA . SER A 1 233 ? -11.815 -4.641 -1.001 1.00 98.44 233 SER A CA 1
ATOM 1836 C C . SER A 1 233 ? -10.750 -5.723 -0.828 1.00 98.44 233 SER A C 1
ATOM 1838 O O . SER A 1 233 ? -11.079 -6.907 -0.819 1.00 98.44 233 SER A O 1
ATOM 1840 N N . PHE A 1 234 ? -9.498 -5.319 -0.591 1.00 98.56 234 PHE A N 1
ATOM 1841 C CA . PHE A 1 234 ? -8.386 -6.237 -0.360 1.00 98.56 234 PHE A CA 1
ATOM 1842 C C . PHE A 1 234 ? -8.623 -7.145 0.849 1.00 98.56 234 PHE A C 1
ATOM 1844 O O . PHE A 1 234 ? -8.506 -8.364 0.737 1.00 98.56 234 PHE A O 1
ATOM 1851 N N . VAL A 1 235 ? -9.006 -6.564 1.990 1.00 98.44 235 VAL A N 1
ATOM 1852 C CA . VAL A 1 235 ? -9.274 -7.305 3.229 1.00 98.44 235 VAL A CA 1
ATOM 1853 C C . VAL A 1 235 ? -10.378 -8.338 3.013 1.00 98.44 235 VAL A C 1
ATOM 1855 O O . VAL A 1 235 ? -10.165 -9.502 3.343 1.00 98.44 235 VAL A O 1
ATOM 1858 N N . LYS A 1 236 ? -11.503 -7.941 2.399 1.00 98.25 236 LYS A N 1
ATOM 1859 C CA . LYS A 1 236 ? -12.631 -8.843 2.112 1.00 98.25 236 LYS A CA 1
ATOM 1860 C C . LYS A 1 236 ? -12.249 -9.963 1.150 1.00 98.25 236 LYS A C 1
ATOM 1862 O O . LYS A 1 236 ? -12.522 -11.129 1.410 1.00 98.25 236 LYS A O 1
ATOM 1867 N N . ASN A 1 237 ? -11.584 -9.628 0.048 1.00 98.06 237 ASN A N 1
ATOM 1868 C CA . ASN A 1 237 ? -11.245 -10.607 -0.985 1.00 98.06 237 ASN A CA 1
ATOM 1869 C C . ASN A 1 237 ? -10.166 -11.599 -0.528 1.00 98.06 237 ASN A C 1
ATOM 1871 O O . ASN A 1 237 ? -10.120 -12.726 -1.016 1.00 98.06 237 ASN A O 1
ATOM 1875 N N . LYS A 1 238 ? -9.317 -11.211 0.431 1.00 97.56 238 LYS A N 1
ATOM 1876 C CA . LYS A 1 238 ? -8.357 -12.112 1.084 1.00 97.56 238 LYS A CA 1
ATOM 1877 C C . LYS A 1 238 ? -8.939 -12.831 2.314 1.00 97.56 238 LYS A C 1
ATOM 1879 O O . LYS A 1 238 ? -8.250 -13.675 2.886 1.00 97.56 238 LYS A O 1
ATOM 1884 N N . GLY A 1 239 ? -10.174 -12.531 2.726 1.00 97.56 239 GLY A N 1
ATOM 1885 C CA . GLY A 1 239 ? -10.820 -13.129 3.901 1.00 97.56 239 GLY A CA 1
ATOM 1886 C C . GLY A 1 239 ? -10.135 -12.767 5.223 1.00 97.56 239 GLY A C 1
ATOM 1887 O O . GLY A 1 239 ? -10.049 -13.605 6.130 1.00 97.56 239 GLY A O 1
ATOM 1888 N N . LEU A 1 240 ? -9.562 -11.561 5.304 1.00 98.19 240 LEU A N 1
ATOM 1889 C CA . LEU A 1 240 ? -8.803 -11.070 6.459 1.00 98.19 240 LEU A CA 1
ATOM 1890 C C . LEU A 1 240 ? -9.685 -10.337 7.477 1.00 98.19 240 LEU A C 1
ATOM 1892 O O . LEU A 1 240 ? -9.264 -10.141 8.617 1.00 98.19 240 LEU A O 1
ATOM 1896 N N . GLU A 1 241 ? -10.908 -9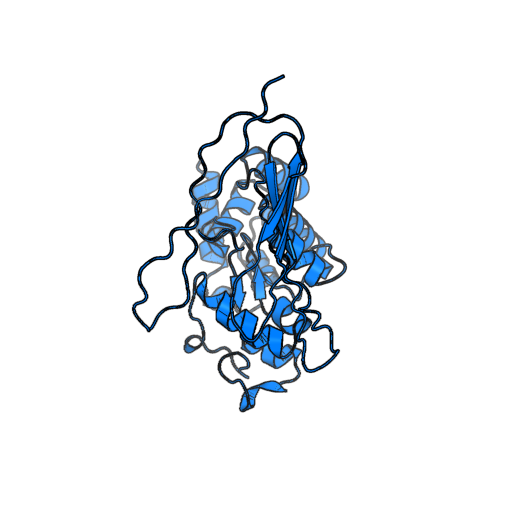.958 7.103 1.00 97.94 241 GLU A N 1
ATOM 1897 C CA . GLU A 1 241 ? -11.852 -9.229 7.952 1.00 97.94 241 GLU A CA 1
ATOM 1898 C C . GLU A 1 241 ? -12.137 -9.975 9.252 1.00 97.94 241 GLU A C 1
ATOM 1900 O O . GLU A 1 241 ? -12.143 -9.363 10.315 1.00 97.94 241 GLU A O 1
ATOM 1905 N N . LYS A 1 242 ? -12.249 -11.309 9.199 1.00 98.19 242 LYS A N 1
ATOM 1906 C CA . LYS A 1 242 ? -12.465 -12.151 10.383 1.00 98.19 242 LYS A CA 1
ATOM 1907 C C . LYS A 1 242 ? -11.416 -11.917 11.472 1.00 98.19 242 LYS A C 1
ATOM 1909 O O . LYS A 1 242 ? -11.769 -11.889 12.643 1.00 98.19 242 LYS A O 1
ATOM 1914 N N . TYR A 1 243 ? -10.161 -11.673 11.094 1.00 98.44 243 TYR A N 1
ATOM 1915 C CA . TYR A 1 243 ? -9.081 -11.420 12.046 1.00 98.44 243 TYR A CA 1
ATOM 1916 C C . TYR A 1 243 ? -9.134 -10.003 12.619 1.00 98.44 243 TYR A C 1
ATOM 1918 O O . TYR A 1 243 ? -8.789 -9.807 13.779 1.00 98.44 243 TYR A O 1
ATOM 1926 N N . LEU A 1 244 ? -9.623 -9.021 11.853 1.00 98.00 244 LEU A N 1
ATOM 1927 C CA . LEU A 1 244 ? -9.901 -7.681 12.381 1.00 98.00 244 LEU A CA 1
ATOM 1928 C C . LEU A 1 244 ? -11.109 -7.675 13.325 1.00 98.00 244 LEU A C 1
ATOM 1930 O O . LEU A 1 244 ? -11.134 -6.896 14.273 1.00 98.00 244 LEU A O 1
ATOM 1934 N N . ILE A 1 245 ? -12.103 -8.534 13.081 1.00 97.94 245 ILE A N 1
ATOM 1935 C CA . ILE A 1 245 ? -13.273 -8.707 13.953 1.00 97.94 245 ILE A CA 1
ATOM 1936 C C . ILE A 1 245 ? -12.851 -9.347 15.279 1.00 97.94 245 ILE A C 1
ATOM 1938 O O . ILE A 1 245 ? -13.206 -8.849 16.345 1.00 97.94 245 ILE A O 1
ATOM 1942 N N . THR A 1 246 ? -12.072 -10.431 15.226 1.00 98.00 246 THR A N 1
ATOM 1943 C CA . THR A 1 246 ? -11.615 -11.156 16.423 1.00 98.00 246 THR A CA 1
ATOM 1944 C C . THR A 1 246 ? -10.372 -10.549 17.072 1.00 98.00 246 THR A C 1
ATOM 1946 O O . THR A 1 246 ? -9.920 -11.065 18.090 1.00 98.00 246 THR A O 1
ATOM 1949 N N . LEU A 1 247 ? -9.813 -9.480 16.492 1.00 97.81 247 LEU A N 1
ATOM 1950 C CA . LEU A 1 247 ? -8.556 -8.842 16.905 1.00 97.81 247 LEU A CA 1
ATOM 1951 C C . LEU A 1 247 ? -7.370 -9.828 16.965 1.00 97.81 247 LEU A C 1
ATOM 1953 O O . LEU A 1 247 ? -6.472 -9.699 17.796 1.00 97.81 247 LEU A O 1
ATOM 1957 N N . ASP A 1 248 ? -7.359 -10.817 16.068 1.00 98.19 248 ASP A N 1
ATOM 1958 C CA . ASP A 1 248 ? -6.251 -11.761 15.909 1.00 98.19 248 ASP A CA 1
ATOM 1959 C C . ASP A 1 248 ? -5.148 -11.126 15.049 1.00 98.19 248 ASP A C 1
ATOM 1961 O O . ASP A 1 248 ? -5.062 -11.318 13.832 1.00 98.19 248 ASP A O 1
ATOM 1965 N N . TRP A 1 249 ? -4.308 -10.320 15.699 1.00 98.00 249 TRP A N 1
ATOM 1966 C CA . TRP A 1 249 ? -3.252 -9.555 15.033 1.00 98.00 249 TRP A CA 1
ATOM 1967 C C . TRP A 1 249 ? -2.181 -10.421 14.385 1.00 98.00 249 TRP A C 1
ATOM 1969 O O . TRP A 1 249 ? -1.620 -10.014 13.372 1.00 98.00 249 TRP A O 1
ATOM 1979 N N . ALA A 1 250 ? -1.903 -11.603 14.936 1.00 97.38 250 ALA A N 1
ATOM 1980 C CA . ALA A 1 250 ? -0.923 -12.522 14.372 1.00 97.38 250 ALA A CA 1
ATOM 1981 C C . ALA A 1 250 ? -1.428 -13.091 13.042 1.00 97.38 250 ALA A C 1
ATOM 1983 O O . ALA A 1 250 ? -0.741 -12.993 12.022 1.00 97.38 250 ALA A O 1
ATOM 1984 N N . SER A 1 251 ? -2.662 -13.606 13.019 1.00 97.94 251 SER A N 1
ATOM 1985 C CA . SER A 1 251 ? -3.262 -14.115 11.785 1.00 97.94 251 SER A CA 1
ATOM 1986 C C . SER A 1 251 ? -3.494 -13.010 10.756 1.00 97.94 251 SER A C 1
ATOM 1988 O O . SER A 1 251 ? -3.232 -13.224 9.569 1.00 97.94 251 SER A O 1
ATOM 1990 N N . PHE A 1 252 ? -3.918 -11.816 11.191 1.00 98.19 252 PHE A N 1
ATOM 1991 C CA . PHE A 1 252 ? -4.047 -10.666 10.297 1.00 98.19 252 PHE A CA 1
ATOM 1992 C C . PHE A 1 252 ? -2.694 -10.280 9.686 1.00 98.19 252 PHE A C 1
ATOM 1994 O O . PHE A 1 252 ? -2.579 -10.230 8.465 1.00 98.19 252 PHE A O 1
ATOM 2001 N N . ALA A 1 253 ? -1.655 -10.079 10.504 1.00 97.00 253 ALA A N 1
ATOM 2002 C CA . ALA A 1 253 ? -0.320 -9.699 10.038 1.00 97.00 253 ALA A CA 1
ATOM 2003 C C . ALA A 1 253 ? 0.285 -10.746 9.094 1.00 97.00 253 ALA A C 1
ATOM 2005 O O . ALA A 1 253 ? 0.871 -10.399 8.070 1.00 97.00 253 ALA A O 1
ATOM 2006 N N . LYS A 1 254 ? 0.089 -12.037 9.377 1.00 96.44 254 LYS A N 1
ATOM 2007 C CA . LYS A 1 254 ? 0.520 -13.119 8.486 1.00 96.44 254 LYS A CA 1
ATOM 2008 C C . LYS A 1 254 ? -0.153 -13.047 7.117 1.00 96.44 254 LYS A C 1
ATOM 2010 O O . LYS A 1 254 ? 0.509 -13.256 6.102 1.00 96.44 254 LYS A O 1
ATOM 2015 N N . GLY A 1 255 ? -1.460 -12.787 7.088 1.00 95.56 255 GLY A N 1
ATOM 2016 C CA . GLY A 1 255 ? -2.232 -12.684 5.850 1.00 95.56 255 GLY A CA 1
ATOM 2017 C C . GLY A 1 255 ? -1.977 -11.389 5.073 1.00 95.56 255 GLY A C 1
ATOM 2018 O O . GLY A 1 255 ? -1.999 -11.407 3.845 1.00 95.56 255 GLY A O 1
ATOM 2019 N N . TYR A 1 256 ? -1.710 -10.290 5.780 1.00 96.06 256 TYR A N 1
ATOM 2020 C CA . TYR A 1 256 ? -1.533 -8.957 5.207 1.00 96.06 256 TYR A CA 1
ATOM 2021 C C . TYR A 1 256 ? -0.078 -8.680 4.788 1.00 96.06 256 TYR A C 1
ATOM 2023 O O . TYR A 1 256 ? 0.175 -8.280 3.654 1.00 96.06 256 TYR A O 1
ATOM 2031 N N . ASN A 1 257 ? 0.889 -8.947 5.673 1.00 93.12 257 ASN A N 1
ATOM 2032 C CA . ASN A 1 257 ? 2.317 -8.659 5.473 1.00 93.12 257 ASN A CA 1
ATOM 2033 C C . ASN A 1 257 ? 3.133 -9.894 5.033 1.00 93.12 257 ASN A C 1
ATOM 2035 O O . ASN A 1 257 ? 4.283 -9.759 4.614 1.00 93.12 257 ASN A O 1
ATOM 2039 N N . GLY A 1 258 ? 2.559 -11.099 5.111 1.00 90.94 258 GLY A N 1
ATOM 2040 C CA . GLY A 1 258 ? 3.194 -12.354 4.699 1.00 90.94 258 GLY A CA 1
ATOM 2041 C C . GLY A 1 258 ? 3.867 -13.130 5.838 1.00 90.94 258 GLY A C 1
ATOM 2042 O O . GLY A 1 258 ? 3.863 -12.734 7.000 1.00 90.94 258 GLY A O 1
ATOM 2043 N N . SER A 1 259 ? 4.476 -14.275 5.511 1.00 87.69 259 SER A N 1
ATOM 2044 C CA . SER A 1 259 ? 4.997 -15.236 6.504 1.00 87.69 259 SER A CA 1
ATOM 2045 C C . SER A 1 259 ? 6.128 -14.705 7.390 1.00 87.69 259 SER A C 1
ATOM 2047 O O . SER A 1 259 ? 6.365 -15.259 8.457 1.00 87.69 259 SER A O 1
ATOM 2049 N N . GLN A 1 260 ? 6.812 -13.637 6.976 1.00 85.38 260 GLN A N 1
ATOM 2050 C CA . GLN A 1 260 ? 7.908 -13.024 7.732 1.00 85.38 260 GLN A CA 1
ATOM 2051 C C . GLN A 1 260 ? 7.434 -11.923 8.700 1.00 85.38 260 GLN A C 1
ATOM 2053 O O . GLN A 1 260 ? 8.261 -11.194 9.249 1.00 85.38 260 GLN A O 1
ATOM 2058 N N . TYR A 1 261 ? 6.121 -11.784 8.928 1.00 89.31 261 TYR A N 1
ATOM 2059 C CA . TYR A 1 261 ? 5.556 -10.704 9.746 1.00 89.31 261 TYR A CA 1
ATOM 2060 C C . TYR A 1 261 ? 6.152 -10.627 11.166 1.00 89.31 261 TYR A C 1
ATOM 2062 O O . TYR A 1 261 ? 6.379 -9.525 11.674 1.00 89.31 261 TYR A O 1
ATOM 2070 N N . GLU A 1 262 ? 6.461 -11.776 11.779 1.00 86.25 262 GLU A N 1
ATOM 2071 C CA . GLU A 1 262 ? 7.012 -11.873 13.139 1.00 86.25 262 GLU A CA 1
ATOM 2072 C C . GLU A 1 262 ? 8.397 -11.227 13.252 1.00 86.25 262 GLU A C 1
ATOM 2074 O O . GLU A 1 262 ? 8.693 -10.550 14.237 1.00 86.25 262 GLU A O 1
ATOM 2079 N N . GLN A 1 263 ? 9.235 -11.355 12.215 1.00 87.12 263 GLN A N 1
ATOM 2080 C CA . GLN A 1 263 ? 10.580 -10.764 12.200 1.00 87.12 263 GLN A CA 1
ATOM 2081 C C . GLN A 1 263 ? 10.511 -9.235 12.307 1.00 87.12 263 GLN A C 1
ATOM 2083 O O . GLN A 1 263 ? 11.344 -8.600 12.956 1.00 87.12 263 GLN A O 1
ATOM 2088 N N . ASN A 1 264 ? 9.461 -8.650 11.726 1.00 87.19 264 ASN A N 1
ATOM 2089 C CA . ASN A 1 264 ? 9.179 -7.219 11.762 1.00 87.19 264 ASN A CA 1
ATOM 2090 C C . ASN A 1 264 ? 8.203 -6.818 12.882 1.00 87.19 264 ASN A C 1
ATOM 2092 O O . ASN A 1 264 ? 7.880 -5.627 13.002 1.00 87.19 264 ASN A O 1
ATOM 2096 N N . LYS A 1 265 ? 7.781 -7.778 13.720 1.00 93.69 265 LYS A N 1
ATOM 2097 C CA . LYS A 1 265 ? 6.876 -7.608 14.868 1.00 93.69 265 LYS A CA 1
ATOM 2098 C C . LYS A 1 265 ? 5.562 -6.910 14.501 1.00 93.69 265 LYS A C 1
ATOM 2100 O O . LYS A 1 265 ? 5.105 -6.034 15.240 1.00 93.69 265 LYS A O 1
ATOM 2105 N N . TYR A 1 266 ? 5.009 -7.208 13.324 1.00 94.31 266 TYR A N 1
ATOM 2106 C CA . TYR A 1 266 ? 3.795 -6.545 12.826 1.00 94.31 266 TYR A CA 1
ATOM 2107 C C . TYR A 1 266 ? 2.594 -6.764 13.744 1.00 94.31 266 TYR A C 1
ATOM 2109 O O . TYR A 1 266 ? 1.898 -5.813 14.076 1.00 94.31 266 TYR A O 1
ATOM 2117 N N . ASP A 1 267 ? 2.407 -7.986 14.222 1.00 94.25 267 ASP A N 1
ATOM 2118 C CA . ASP A 1 267 ? 1.406 -8.371 15.215 1.00 94.25 267 ASP A CA 1
ATOM 2119 C C . ASP A 1 267 ? 1.478 -7.512 16.489 1.00 94.25 267 ASP A C 1
ATOM 2121 O O . ASP A 1 267 ? 0.484 -6.917 16.908 1.00 94.25 267 ASP A O 1
ATOM 2125 N N . ILE A 1 268 ? 2.676 -7.357 17.061 1.00 96.62 268 ILE A N 1
ATOM 2126 C CA . ILE A 1 268 ? 2.898 -6.554 18.271 1.00 96.62 268 ILE A CA 1
ATOM 2127 C C . ILE A 1 268 ? 2.635 -5.069 17.992 1.00 96.62 268 ILE A C 1
ATOM 2129 O O . ILE A 1 268 ? 2.069 -4.366 18.832 1.00 96.62 268 ILE A O 1
ATOM 2133 N N . LYS A 1 269 ? 3.061 -4.564 16.828 1.00 97.19 269 LYS A N 1
ATOM 2134 C CA . LYS A 1 269 ? 2.832 -3.169 16.420 1.00 97.19 269 LYS A CA 1
ATOM 2135 C C . LYS A 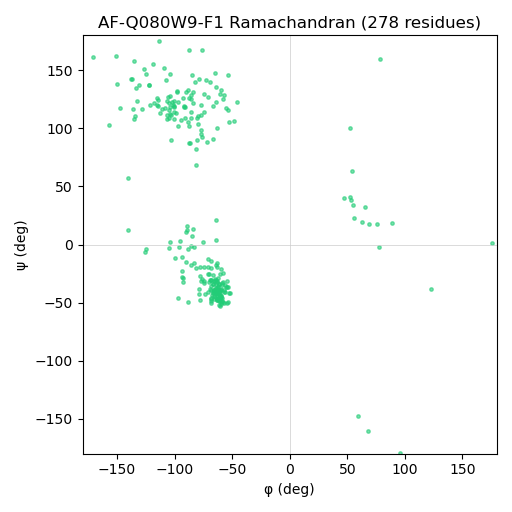1 269 ? 1.342 -2.882 16.237 1.00 97.19 269 LYS A C 1
ATOM 2137 O O . LYS A 1 269 ? 0.871 -1.875 16.756 1.00 97.19 269 LYS A O 1
ATOM 2142 N N . LEU A 1 270 ? 0.615 -3.776 15.566 1.00 97.75 270 LEU A N 1
ATOM 2143 C CA . LEU A 1 270 ? -0.826 -3.668 15.346 1.00 97.75 270 LEU A CA 1
ATOM 2144 C C . LEU A 1 270 ? -1.589 -3.686 16.668 1.00 97.75 270 LEU A C 1
ATOM 2146 O O . LEU A 1 270 ? -2.409 -2.802 16.894 1.00 97.75 270 LEU A O 1
ATOM 2150 N N . HIS A 1 271 ? -1.256 -4.608 17.577 1.00 97.44 271 HIS A N 1
ATOM 2151 C CA . HIS A 1 271 ? -1.862 -4.647 18.908 1.00 97.44 271 HIS A CA 1
ATOM 2152 C C . HIS A 1 271 ? -1.661 -3.328 19.667 1.00 97.44 271 HIS A C 1
ATOM 2154 O O . HIS A 1 271 ? -2.617 -2.732 20.159 1.00 97.44 271 HIS A O 1
ATOM 2160 N N . LYS A 1 272 ? 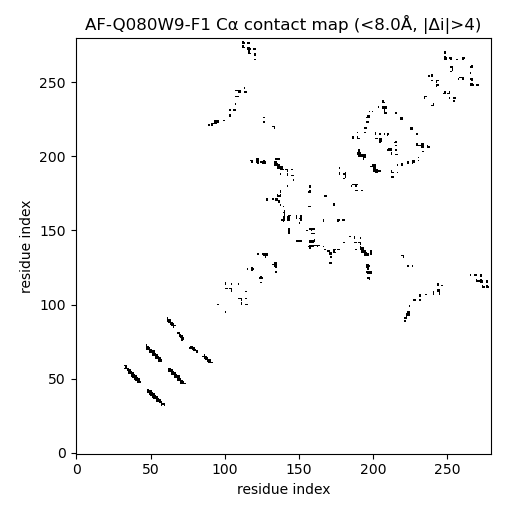-0.421 -2.822 19.728 1.00 97.06 272 LYS A N 1
ATOM 2161 C CA . LYS A 1 272 ? -0.114 -1.558 20.422 1.00 97.06 272 LYS A CA 1
ATOM 2162 C C . LYS A 1 272 ? -0.816 -0.357 19.791 1.00 97.06 272 LYS A C 1
ATOM 2164 O O . LYS A 1 272 ? -1.305 0.51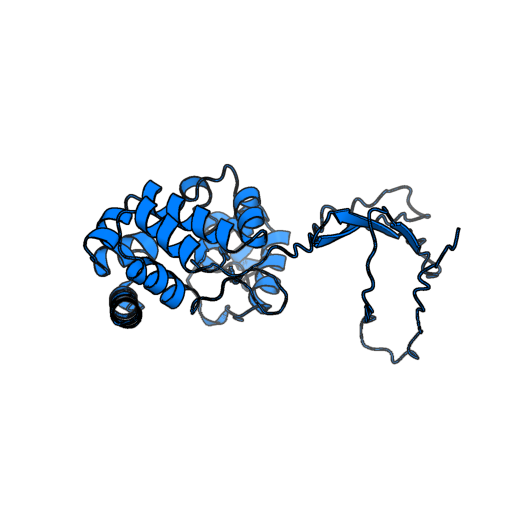5 20.508 1.00 97.06 272 LYS A O 1
ATOM 2169 N N . ALA A 1 273 ? -0.856 -0.296 18.461 1.00 97.00 273 ALA A N 1
ATOM 2170 C CA . ALA A 1 273 ? -1.561 0.760 17.748 1.00 97.00 273 ALA A CA 1
ATOM 2171 C C . ALA A 1 273 ? -3.070 0.682 18.024 1.00 97.00 273 ALA A C 1
ATOM 2173 O O . ALA A 1 273 ? -3.687 1.699 18.325 1.00 97.00 273 ALA A O 1
ATOM 2174 N N . PHE A 1 274 ? -3.652 -0.517 18.033 1.00 97.69 274 PHE A N 1
ATOM 2175 C CA . PHE A 1 274 ? -5.051 -0.720 18.397 1.00 97.69 274 PHE A CA 1
ATOM 2176 C C . PHE A 1 274 ? -5.359 -0.201 19.804 1.00 97.69 274 PHE A C 1
ATOM 2178 O O . PHE A 1 274 ? -6.274 0.605 19.957 1.00 97.69 274 PHE A O 1
ATOM 2185 N N . GLU A 1 275 ? -4.563 -0.560 20.815 1.00 97.12 275 GLU A N 1
ATOM 2186 C CA . GLU A 1 275 ? -4.761 -0.071 22.187 1.00 97.12 275 GLU A CA 1
ATOM 2187 C C . GLU A 1 275 ? -4.709 1.461 22.294 1.00 97.12 275 GLU A C 1
ATOM 2189 O O . GLU A 1 275 ? -5.405 2.049 23.121 1.00 97.12 275 GLU A O 1
ATOM 2194 N N . LYS A 1 276 ? -3.894 2.125 21.465 1.00 95.38 276 LYS A N 1
ATOM 2195 C CA . LYS A 1 276 ? -3.816 3.593 21.387 1.00 95.38 276 LYS A CA 1
ATOM 2196 C C . LYS A 1 276 ? -5.107 4.217 20.843 1.00 95.38 276 LYS A C 1
ATOM 2198 O O . LYS A 1 276 ? -5.443 5.327 21.256 1.00 95.38 276 LYS A O 1
ATOM 2203 N N . TYR A 1 277 ? -5.803 3.549 19.923 1.00 94.50 277 TYR A N 1
ATOM 2204 C CA . TYR A 1 277 ? -7.031 4.062 19.306 1.00 94.50 277 TYR A CA 1
ATOM 2205 C C . TYR A 1 277 ? -8.315 3.602 20.003 1.00 94.50 277 TYR A C 1
ATOM 2207 O O . TYR A 1 277 ? -9.289 4.337 19.948 1.00 94.50 277 TYR A O 1
ATOM 2215 N N . ASP A 1 278 ? -8.329 2.438 20.657 1.00 94.38 278 ASP A N 1
ATOM 2216 C CA . ASP A 1 278 ? -9.512 1.905 21.364 1.00 94.38 278 ASP A CA 1
ATOM 2217 C C . ASP A 1 278 ? -9.734 2.586 22.728 1.00 94.38 278 ASP A C 1
ATOM 2219 O O . ASP A 1 278 ? -10.829 2.546 23.275 1.00 94.38 278 ASP A O 1
ATOM 2223 N N . LYS A 1 279 ? -8.696 3.228 23.285 1.00 79.62 279 LYS A N 1
ATOM 2224 C CA . LYS A 1 279 ? -8.763 3.998 24.544 1.00 79.62 279 LYS A CA 1
ATOM 2225 C C . LYS A 1 279 ? -9.225 5.453 24.365 1.00 79.62 279 LYS A C 1
ATOM 2227 O O . LYS A 1 279 ? -9.268 6.182 25.354 1.00 79.62 279 LYS A O 1
ATOM 2232 N N . LYS A 1 280 ? -9.484 5.890 23.131 1.00 57.50 280 LYS A N 1
ATOM 2233 C CA . LYS A 1 280 ? -9.953 7.242 22.793 1.00 57.50 280 LYS A CA 1
ATOM 2234 C C . LYS A 1 280 ? -11.435 7.221 22.468 1.00 57.50 280 LYS A C 1
ATOM 2236 O O . LYS A 1 280 ? -12.098 8.206 22.849 1.00 57.50 280 LYS A O 1
#

InterPro domains:
  IPR024408 N-acetylmuramidase [PF11860] (112-277)

Solvent-accessible surface area (backbone atoms only — not comparable to full-atom values): 16193 Å² total; per-residue (Å²): 140,82,87,83,83,86,81,83,82,83,75,84,73,85,88,67,97,85,70,83,90,83,86,86,86,86,83,86,90,74,95,81,85,74,62,77,52,81,50,86,49,79,56,97,46,103,83,44,66,42,52,41,48,39,48,39,50,54,52,100,92,39,68,37,54,44,67,51,70,51,50,49,48,89,90,47,95,56,74,56,77,68,77,80,71,82,59,75,53,69,73,50,90,57,71,76,48,74,64,58,44,46,55,52,16,62,74,51,66,29,53,48,27,49,59,52,8,49,23,37,69,56,38,71,59,41,35,52,43,99,87,66,46,45,34,53,50,64,37,27,32,48,26,12,58,70,55,71,50,73,44,35,84,86,39,56,79,43,10,26,95,53,88,58,78,87,63,66,74,52,65,81,55,26,54,62,50,42,53,54,35,34,76,76,39,46,68,48,32,51,25,23,20,24,43,20,26,66,42,52,44,25,70,45,19,56,45,28,71,28,97,38,48,68,58,36,50,53,34,42,63,56,31,43,61,45,40,48,53,29,48,54,34,28,34,57,68,69,64,39,33,64,27,48,50,72,64,37,36,58,64,32,25,36,73,74,71,30,90,63,22,70,85,73,38,41,27,61,48,34,49,55,36,20,57,65,46,68,77,107

Mean predicted aligned error: 14.52 Å

Radius of gyration: 22.89 Å; Cα contacts (8 Å, |Δi|>4): 415; chains: 1; bounding box: 44×60×64 Å

Nearest PDB structures (foldseek):
  5nm7-assembly1_G  TM=8.739E-01  e=4.429E-17  Burkholderia
  5nm7-assembly2_A  TM=8.648E-01  e=7.897E-17  Burkholderia
  7q4s-assembly2_BBB  TM=8.438E-01  e=1.831E-16  Pseudomonas phage JG004
  7rum-assembly2_B  TM=8.403E-01  e=6.533E-15  Salmonella phage GEC_vB_GOT

Foldseek 3Di:
DDDDDDDDDDDDDPDDPDDDDDDDDDDDDDDDDDDWDWDFDFDDDPFWGWTWTWTWGDDVPDTWIDIDTWTQGPVDRDTPRPPDPPPTPDPDVFADDPVLLVVLCVVLVFDSLLVQLLLCLQPVNWQAAPVLAGAKAAFQCQLCVLVVNPCCVPCVLRHHVDGDPVSTPDDPCNVVSLVVSCVVPVQSSLQRMQHTSNRARLVCCVQLVHPGSVRLSVLSSHHVSSVSSSVSSNCVSLVLSVCSRVVVLVSNQCSRVHPCSVVVPRSVSSVVSSVVRVVD

Sequence (280 aa):
MFFFALFVIFRPSPVIESEPPFIELSMAANKLKRSVLCINGVTNDRHFDKTCFAFMAFTRGNICLAINLITKCHECSSVFNLSHYFYSFFCGDSSVSESDYLDIANQLGCKVAAIKAVADVESSGDAFFSNGKPKILFEAHIFARLTNHKYDQSHPSVSSRTWNRSLYTGGSQEYARLEIAMSLDTSEALKSTSWGRFQIMGFNYSESGFTSVEAFVKAMFSSERKQLDAFVSFVKNKGLEKYLITLDWASFAKGYNGSQYEQNKYDIKLHKAFEKYDKK